Protein AF-A0A2N9PAW5-F1 (afdb_monomer)

Foldseek 3Di:
DVVVVVVVVVVVVVVVVPPPDDDDDDDDDDDDDPDDDDDPVVVVVVVVVVVVVVVVVVVVVVVVVVVVVVVVVVCVVVLVVVLVVQVVVVPPDDPCLVVLVVLLVVLQVPDPQFDQDDDSVLLVVLVSLCVSLPHDPQQSSLLNNVLRGNVHHADSVLSSQLSCCLRVPDVVQVHFLLDPHPVSVVVLQVLLQVLCVVLVNDDQFKKWDDDSSGDNPDPAIAIERADAPVVLLVLLLVQCAQPKFFQNHGDGSNPDDLVRLVVQLVCCVVPVVRIDPCSNVPSSVCSVQQKDKLPPPPPSGPCQVVSQVVSCVVRVSRHRVIHMYGHCPGPPVGDDIDTD

Organism: NCBI:txid996

Solvent-accessible surface area (backbone atoms only — not comparable to full-atom values): 18932 Å² total; per-residue (Å²): 114,74,69,60,53,54,52,54,55,56,52,54,60,57,58,65,75,71,66,79,81,73,81,88,73,82,84,73,88,73,83,86,75,89,72,92,72,73,91,57,64,61,59,49,53,54,48,52,49,51,50,49,52,52,49,50,53,49,49,55,50,51,48,50,50,49,53,49,50,49,55,49,50,50,47,50,50,52,58,51,55,51,45,56,54,50,49,54,54,60,69,59,85,65,82,55,55,66,62,54,50,52,52,45,51,53,51,29,77,76,34,93,64,35,47,90,77,74,51,74,69,47,51,44,51,45,49,50,54,33,52,76,72,67,51,54,68,65,40,49,51,31,46,56,51,55,28,23,24,65,93,60,60,47,55,65,70,57,47,48,49,25,54,45,36,24,58,72,44,24,62,68,66,68,41,44,56,61,44,93,45,58,65,57,42,52,53,51,45,52,51,53,54,50,49,36,41,76,51,69,50,78,58,86,44,30,32,42,30,63,52,16,46,32,37,84,83,41,83,36,41,41,38,37,37,42,43,54,66,67,59,51,51,48,39,50,28,71,55,43,40,71,62,30,32,51,78,87,41,70,43,82,33,83,84,56,47,74,70,52,52,47,52,50,33,52,48,40,71,76,42,49,90,48,39,43,67,56,38,58,74,41,53,29,46,30,62,74,42,30,40,46,54,30,58,69,84,74,59,60,53,58,59,44,45,58,47,40,49,53,50,28,68,78,39,59,81,34,41,47,77,46,42,33,40,28,28,83,83,14,83,79,64,55,42,65,63,46,80,92

Secondary structure (DSSP, 8-state):
-HHHHHHHHHHHHHHHTS--------------------TTHHHHHHHHHHHHHHHHHHHHHHHHHHHHHHHHHHHHHHHHHHHHHHHHHHTSS---HHHHHHHHHHHHHTSTTB-----HHHHHHHHHHHHHTT--HHHHHHHHHHHTBSSS---HHHHHHHHHHIIIIIHHHTS-TTSSSHHHHHHHHHHHHHHHHHTT---S-EEEESGGGT-TT----EEEEEE-HHHHHHHHHHHHTTT-EETTEEPP-TT--HHHHHHHHHHHHH-GGGB-HHIIIIIHHHHHHTEEESSS---SSTTHHHHHHHHHHH-GGG----EEEEETTSTT--SS-EE-

pLDDT: mean 80.73, std 23.05, range [28.33, 98.56]

Sequence (340 aa):
MKFLLQILLLILTWFTSQVYATPVYTKVACTSYEHSFSNIESLKKESEVKIGVAHFARSGILENIYVSKSTSRERYVSEYSGREEKIKELTGAVNWLPVFKNKLLSRVQNSVGFTLKHTDAEITQIIKKGKELGLTDDVIDDMLFISCRDAKPIASTDLVQQIDNYVNVVLKQGHPYKFTDIGQFNNFKNELKTGLKDIGVSTADVRIQGSSLRTPNANDVDLAAIISETDFDNLLKSFYNGKITKNNLTIDLSDMSNVQLKALSDDIIQNPSLYNRIAKDDFSYNYTKKIINAKPDKGVVEGLKSLKNSIQINYPNLNVENIAIQTQSGVFDLKPYIKL

Structure (mmCIF, N/CA/C/O backbone):
data_AF-A0A2N9PAW5-F1
#
_entry.id   AF-A0A2N9PAW5-F1
#
loop_
_atom_site.group_PDB
_atom_site.id
_atom_site.type_symbol
_atom_site.label_atom_id
_atom_site.label_alt_id
_atom_site.label_comp_id
_atom_site.label_asym_id
_atom_site.label_entity_id
_atom_site.label_seq_id
_atom_site.pdbx_PDB_ins_code
_atom_site.Cartn_x
_atom_site.Cartn_y
_atom_site.Cartn_z
_atom_site.occupancy
_atom_site.B_iso_or_equiv
_atom_site.auth_seq_id
_atom_site.auth_comp_id
_atom_site.auth_asym_id
_atom_site.auth_atom_id
_atom_site.pdbx_PDB_model_num
ATOM 1 N N . MET A 1 1 ? -39.059 -54.262 13.063 1.00 59.00 1 MET A N 1
ATOM 2 C CA . MET A 1 1 ? -38.802 -53.285 11.973 1.00 59.00 1 MET A CA 1
ATOM 3 C C . MET A 1 1 ? -37.320 -53.003 11.702 1.00 59.00 1 MET A C 1
ATOM 5 O O . MET A 1 1 ? -36.981 -52.871 10.537 1.00 59.00 1 MET A O 1
ATOM 9 N N . LYS A 1 2 ? -36.414 -52.970 12.695 1.00 58.41 2 LYS A N 1
ATOM 10 C CA . LYS A 1 2 ? -34.968 -52.756 12.437 1.00 58.41 2 LYS A CA 1
ATOM 11 C C . LYS A 1 2 ? -34.274 -53.891 11.656 1.00 58.41 2 LYS A C 1
ATOM 13 O O . LYS A 1 2 ? -33.378 -53.614 10.872 1.00 58.41 2 LYS A O 1
ATOM 18 N N . PHE A 1 3 ? -34.739 -55.134 11.797 1.00 62.88 3 PHE A N 1
ATOM 19 C CA . PHE A 1 3 ? -34.155 -56.299 11.110 1.00 62.88 3 PHE A CA 1
ATOM 20 C C . PHE A 1 3 ? -34.489 -56.357 9.603 1.00 62.88 3 PHE A C 1
ATOM 22 O O . PHE A 1 3 ? -33.664 -56.758 8.793 1.00 62.88 3 PHE A O 1
ATOM 29 N N . LEU A 1 4 ? -35.673 -55.873 9.208 1.00 67.00 4 LEU A N 1
ATOM 30 C CA . LEU A 1 4 ? -36.087 -55.792 7.799 1.00 67.00 4 LEU A CA 1
ATOM 31 C C . LEU A 1 4 ? -35.335 -54.696 7.030 1.00 67.00 4 LEU A C 1
ATOM 33 O O . LEU A 1 4 ? -35.011 -54.878 5.861 1.00 67.00 4 LEU A O 1
ATOM 37 N N . LEU A 1 5 ? -35.008 -53.584 7.696 1.00 70.12 5 LEU A N 1
ATOM 38 C CA . LEU A 1 5 ? -34.258 -52.483 7.090 1.00 70.12 5 LEU A CA 1
ATOM 39 C C . LEU A 1 5 ? -32.799 -52.875 6.795 1.00 70.12 5 LEU A C 1
ATOM 41 O O . L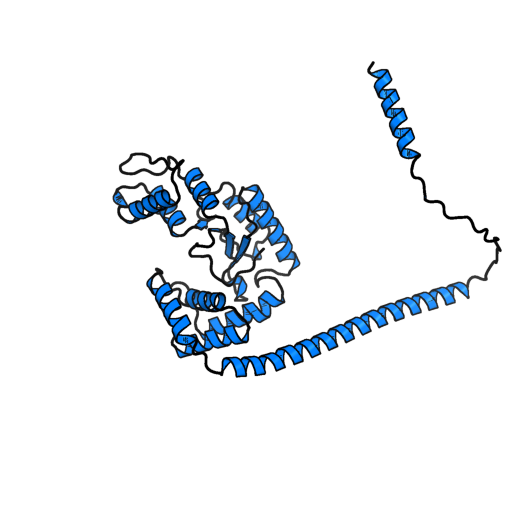EU A 1 5 ? -32.240 -52.468 5.782 1.00 70.12 5 LEU A O 1
ATOM 45 N N . GLN A 1 6 ? -32.200 -53.707 7.653 1.00 70.62 6 GLN A N 1
ATOM 46 C CA . GLN A 1 6 ? -30.833 -54.204 7.470 1.00 70.62 6 GLN A CA 1
ATOM 47 C C . GLN A 1 6 ? -30.728 -55.211 6.316 1.00 70.62 6 GLN A C 1
ATOM 49 O O . GLN A 1 6 ? -29.759 -55.165 5.565 1.00 70.62 6 GLN A O 1
ATOM 54 N N . ILE A 1 7 ? -31.748 -56.052 6.114 1.00 74.38 7 ILE A N 1
ATOM 55 C CA . ILE A 1 7 ? -31.819 -56.973 4.966 1.00 74.38 7 ILE A CA 1
ATOM 56 C C . ILE A 1 7 ? -32.025 -56.196 3.654 1.00 74.38 7 ILE A C 1
ATOM 58 O O . ILE A 1 7 ? -31.391 -56.510 2.649 1.00 74.38 7 ILE A O 1
ATOM 62 N N . LEU A 1 8 ? -32.837 -55.132 3.665 1.00 70.31 8 LEU A N 1
ATOM 63 C CA . LEU A 1 8 ? -33.063 -54.285 2.488 1.00 70.31 8 LEU A CA 1
ATOM 64 C C . LEU A 1 8 ? -31.786 -53.542 2.042 1.00 70.31 8 LEU A C 1
ATOM 66 O O . LEU A 1 8 ? -31.509 -53.449 0.848 1.00 70.31 8 LEU A O 1
ATOM 70 N N . LEU A 1 9 ? -30.979 -53.065 2.997 1.00 67.94 9 LEU A N 1
ATOM 71 C CA . LEU A 1 9 ? -29.690 -52.411 2.731 1.00 67.94 9 LEU A CA 1
ATOM 72 C C . LEU A 1 9 ? -28.631 -53.377 2.177 1.00 67.94 9 LEU A C 1
ATOM 74 O O . LEU A 1 9 ? -27.815 -52.968 1.356 1.00 67.94 9 LEU A O 1
ATOM 78 N N . LEU A 1 10 ? -28.670 -54.653 2.575 1.00 64.44 10 LEU A N 1
ATOM 79 C CA . LEU A 1 10 ? -27.744 -55.687 2.094 1.00 64.44 10 LEU A CA 1
ATOM 80 C C . LEU A 1 10 ? -28.086 -56.176 0.677 1.00 64.44 10 LEU A C 1
ATOM 82 O O . LEU A 1 10 ? -27.196 -56.531 -0.089 1.00 64.44 10 LEU A O 1
ATOM 86 N N . ILE A 1 11 ? -29.367 -56.142 0.298 1.00 66.75 11 ILE A N 1
ATOM 87 C CA . ILE A 1 11 ? -29.805 -56.446 -1.072 1.00 66.75 11 ILE A CA 1
ATOM 88 C C . ILE A 1 11 ? -29.455 -55.281 -2.016 1.00 66.75 11 ILE A C 1
ATOM 90 O O . ILE A 1 11 ? -29.005 -55.518 -3.136 1.00 66.75 11 ILE A O 1
ATOM 94 N N . LEU A 1 12 ? -29.566 -54.023 -1.565 1.00 58.06 12 LEU A N 1
ATOM 95 C CA . LEU A 1 12 ? -29.230 -52.855 -2.393 1.00 58.06 12 LEU A CA 1
ATOM 96 C C . LEU A 1 12 ? -27.736 -52.773 -2.760 1.00 58.06 12 LEU A C 1
ATOM 98 O O . LEU A 1 12 ? -27.408 -52.338 -3.861 1.00 58.06 12 LEU A O 1
ATOM 102 N N . THR A 1 13 ? -26.829 -53.211 -1.880 1.00 59.22 13 THR A N 1
ATOM 103 C CA . THR A 1 13 ? -25.377 -53.232 -2.157 1.00 59.22 13 THR A CA 1
ATOM 104 C C . THR A 1 13 ? -24.955 -54.391 -3.067 1.00 59.22 13 THR A C 1
ATOM 106 O O . THR A 1 13 ? -23.925 -54.314 -3.742 1.00 59.22 13 THR A O 1
ATOM 109 N N . TRP A 1 14 ? -25.771 -55.445 -3.151 1.00 48.44 14 TRP A N 1
ATOM 110 C CA . TRP A 1 14 ? -25.551 -56.561 -4.074 1.00 48.44 14 TRP A CA 1
ATOM 111 C C . TRP A 1 14 ? -25.996 -56.237 -5.508 1.00 48.44 14 TRP A C 1
ATOM 113 O O . TRP A 1 14 ? -25.358 -56.674 -6.462 1.00 48.44 14 TRP A O 1
ATOM 123 N N . PHE A 1 15 ? -27.021 -55.395 -5.686 1.00 51.09 15 PHE A N 1
ATOM 124 C CA . PHE A 1 15 ? -27.469 -54.969 -7.019 1.00 51.09 15 PHE A CA 1
ATOM 125 C C . PHE A 1 15 ? -26.602 -53.867 -7.653 1.00 51.09 15 PHE A C 1
ATOM 127 O O . PHE A 1 15 ? -26.514 -53.801 -8.877 1.00 51.09 15 PHE A O 1
ATOM 134 N N . THR A 1 16 ? -25.905 -53.035 -6.873 1.00 51.69 16 THR A N 1
ATOM 135 C CA . THR A 1 16 ? -25.029 -51.977 -7.424 1.00 51.69 16 THR A CA 1
ATOM 136 C C . THR A 1 16 ? -23.635 -52.469 -7.822 1.00 51.69 16 THR A C 1
ATOM 138 O O . THR A 1 16 ? -22.943 -51.789 -8.575 1.00 51.69 16 THR A O 1
ATOM 141 N N . SER A 1 17 ? -23.234 -53.666 -7.383 1.00 48.91 17 SER A N 1
ATOM 142 C CA . SER A 1 17 ? -21.967 -54.309 -7.771 1.00 48.91 17 SER A CA 1
ATOM 143 C C . SER A 1 17 ? -22.077 -55.195 -9.023 1.00 48.91 17 SER A C 1
ATOM 145 O O . SER A 1 17 ? -21.063 -55.688 -9.511 1.00 48.91 17 SER A O 1
ATOM 147 N N . GLN A 1 18 ? -23.281 -55.354 -9.588 1.00 49.03 18 GLN A N 1
ATOM 148 C CA . GLN A 1 18 ? -23.556 -56.165 -10.786 1.00 49.03 18 GLN A CA 1
ATOM 149 C C . GLN A 1 18 ? -23.928 -55.332 -12.032 1.00 49.03 18 GLN A C 1
ATOM 151 O O . GLN A 1 18 ? -24.194 -55.897 -13.089 1.00 49.03 18 GLN A O 1
ATOM 156 N N . VAL A 1 19 ? -23.911 -53.993 -11.954 1.00 51.66 19 VAL A N 1
ATOM 157 C CA . VAL A 1 19 ? -24.241 -53.102 -13.086 1.00 51.66 19 VAL A CA 1
ATOM 158 C C . VAL A 1 19 ? -23.059 -52.188 -13.417 1.00 51.66 19 VAL A C 1
ATOM 160 O O . VAL A 1 19 ? -23.115 -50.973 -13.272 1.00 51.66 19 VAL A O 1
ATOM 163 N N . TYR A 1 20 ? -21.975 -52.789 -13.903 1.00 41.72 20 TYR A N 1
ATOM 164 C CA . TYR A 1 20 ? -21.104 -52.133 -14.878 1.00 41.72 20 TYR A CA 1
ATOM 165 C C . TYR A 1 20 ? -21.255 -52.886 -16.195 1.00 41.72 20 TYR A C 1
ATOM 167 O O . TYR A 1 20 ? -20.531 -53.833 -16.495 1.00 41.72 20 TYR A O 1
ATOM 175 N N . ALA A 1 21 ? -22.259 -52.468 -16.962 1.00 40.41 21 ALA A N 1
ATOM 176 C CA . ALA A 1 21 ? -22.377 -52.815 -18.363 1.00 40.41 21 ALA A CA 1
ATOM 177 C C . ALA A 1 21 ? -21.189 -52.194 -19.114 1.00 40.41 21 ALA A C 1
ATOM 179 O O . ALA A 1 21 ? -21.106 -50.980 -19.297 1.00 40.41 21 ALA A O 1
ATOM 180 N N . THR A 1 22 ? -20.250 -53.036 -19.528 1.00 44.94 22 THR A N 1
ATOM 181 C CA . THR A 1 22 ? -19.313 -52.735 -20.608 1.00 44.94 22 THR A CA 1
ATOM 182 C C . THR A 1 22 ? -20.104 -52.545 -21.911 1.00 44.94 22 THR A C 1
ATOM 184 O O . THR A 1 22 ? -21.021 -53.324 -22.183 1.00 44.94 22 THR A O 1
ATOM 187 N N . PRO A 1 23 ? -19.800 -51.531 -22.743 1.00 37.59 23 PRO A N 1
ATOM 188 C CA . PRO A 1 23 ? -20.442 -51.411 -24.042 1.00 37.59 23 PRO A CA 1
ATOM 189 C C . PRO A 1 23 ? -20.029 -52.580 -24.944 1.00 37.59 23 PRO A C 1
ATOM 191 O O . PRO A 1 23 ? -18.872 -53.005 -24.975 1.00 37.59 23 PRO A O 1
ATOM 194 N N . VAL A 1 24 ? -21.018 -53.092 -25.672 1.00 36.66 24 VAL A N 1
ATOM 195 C CA . VAL A 1 24 ? -20.924 -54.177 -26.649 1.00 36.66 24 VAL A CA 1
ATOM 196 C C . VAL A 1 24 ? -19.917 -53.810 -27.742 1.00 36.66 24 VAL A C 1
ATOM 198 O O . VAL A 1 24 ? -20.215 -53.000 -28.614 1.00 36.66 24 VAL A O 1
ATOM 201 N N . TYR A 1 25 ? -18.747 -54.448 -27.732 1.00 35.22 25 TYR A N 1
ATOM 202 C CA . TYR A 1 25 ? -17.949 -54.624 -28.941 1.00 35.22 25 TYR A CA 1
ATOM 203 C C . TYR A 1 25 ? -18.300 -55.982 -29.546 1.00 35.22 25 TYR A C 1
ATOM 205 O O . TYR A 1 25 ? -18.133 -57.034 -28.927 1.00 35.22 25 TYR A O 1
ATOM 213 N N . THR A 1 26 ? -18.828 -55.944 -30.764 1.00 37.59 26 THR A N 1
ATOM 214 C CA . THR A 1 26 ? -19.027 -57.088 -31.653 1.00 37.59 26 THR A CA 1
ATOM 215 C C . THR A 1 26 ? -17.774 -57.964 -31.704 1.00 37.59 26 THR A C 1
ATOM 217 O O . THR A 1 26 ? -16.715 -57.524 -32.148 1.00 37.59 26 THR A O 1
ATOM 220 N N . LYS A 1 27 ? -17.911 -59.225 -31.276 1.00 33.09 27 LYS A N 1
ATOM 221 C CA . LYS A 1 27 ? -16.945 -60.298 -31.535 1.00 33.09 27 LYS A CA 1
ATOM 222 C C . LYS A 1 27 ? -16.839 -60.515 -33.046 1.00 33.09 27 LYS A C 1
ATOM 224 O O . LYS A 1 27 ? -17.709 -61.148 -33.636 1.00 33.09 27 LYS A O 1
ATOM 229 N N . VAL A 1 28 ? -15.755 -60.047 -33.654 1.00 35.16 28 VAL A N 1
ATOM 230 C CA . VAL A 1 28 ? -15.214 -60.686 -34.856 1.00 35.16 28 VAL A CA 1
ATOM 231 C C . VAL A 1 28 ? -14.304 -61.803 -34.358 1.00 35.16 28 VAL A C 1
ATOM 233 O O . VAL A 1 28 ? -13.390 -61.567 -33.570 1.00 35.16 28 VAL A O 1
ATOM 236 N N . ALA A 1 29 ? -14.616 -63.038 -34.742 1.00 37.16 29 ALA A N 1
ATOM 237 C CA . ALA A 1 29 ? -13.797 -64.195 -34.432 1.00 37.16 29 ALA A CA 1
ATOM 238 C C . ALA A 1 29 ? -12.421 -64.040 -35.098 1.00 37.16 29 ALA A C 1
ATOM 240 O O . ALA A 1 29 ? -12.325 -64.063 -36.322 1.00 37.16 29 ALA A O 1
ATOM 241 N N . CYS A 1 30 ? -11.363 -63.912 -34.298 1.00 28.33 30 CYS A N 1
ATOM 242 C CA . CYS A 1 30 ? -10.012 -64.210 -34.754 1.00 28.33 30 CYS A CA 1
ATOM 243 C C . CYS A 1 30 ? -9.677 -65.631 -34.314 1.00 28.33 30 CYS A C 1
ATOM 245 O O . CYS A 1 30 ? -9.595 -65.932 -33.125 1.00 28.33 30 CYS A O 1
ATOM 247 N N . THR A 1 31 ? -9.514 -66.503 -35.302 1.00 35.22 31 THR A N 1
ATOM 248 C CA . THR A 1 31 ? -8.895 -67.821 -35.183 1.00 35.22 31 THR A CA 1
ATOM 249 C C . THR A 1 31 ? -7.581 -67.729 -34.412 1.00 35.22 31 THR A C 1
ATOM 251 O O . THR A 1 31 ? -6.676 -66.993 -34.806 1.00 35.22 31 THR A O 1
ATOM 254 N N . SER A 1 32 ? -7.465 -68.493 -33.328 1.00 31.03 32 SER A N 1
ATOM 255 C CA . SER A 1 32 ? -6.197 -68.748 -32.654 1.00 31.03 32 SER A CA 1
ATOM 256 C C . SER A 1 32 ? -5.335 -69.649 -33.540 1.00 31.03 32 SER A C 1
ATOM 258 O O . SER A 1 32 ? -5.580 -70.851 -33.625 1.00 31.03 32 SER A O 1
ATOM 260 N N . TYR A 1 33 ? -4.328 -69.072 -34.191 1.00 33.06 33 TYR A N 1
ATOM 261 C CA . TYR A 1 33 ? -3.165 -69.830 -34.636 1.00 33.06 33 TYR A CA 1
ATOM 262 C C . TYR A 1 33 ? -2.119 -69.747 -33.525 1.00 33.06 33 TYR A C 1
ATOM 264 O O . TYR A 1 33 ? -1.523 -68.693 -33.303 1.00 33.06 33 TYR A O 1
ATOM 272 N N . GLU A 1 34 ? -1.912 -70.851 -32.808 1.00 35.72 34 GLU A N 1
ATOM 273 C CA . GLU A 1 34 ? -0.680 -71.043 -32.048 1.00 35.72 34 GLU A CA 1
ATOM 274 C C . GLU A 1 34 ? 0.473 -71.132 -33.051 1.00 35.72 34 GLU A C 1
ATOM 276 O O . GLU A 1 34 ? 0.668 -72.146 -33.716 1.00 35.72 34 GLU A O 1
ATOM 281 N N . HIS A 1 35 ? 1.235 -70.048 -33.178 1.00 35.84 35 HIS A N 1
ATOM 282 C CA . HIS A 1 35 ? 2.557 -70.090 -33.783 1.00 35.84 35 HIS A CA 1
ATOM 283 C C . HIS A 1 35 ? 3.597 -69.898 -32.683 1.00 35.84 35 HIS A C 1
ATOM 285 O O . HIS A 1 35 ? 3.793 -68.801 -32.161 1.00 35.84 35 HIS A O 1
ATOM 291 N N . SER A 1 36 ? 4.281 -70.988 -32.338 1.00 39.91 36 SER A N 1
ATOM 292 C CA . SER A 1 36 ? 5.526 -70.939 -31.582 1.00 39.91 36 SER A CA 1
ATOM 293 C C . SER A 1 36 ? 6.596 -70.246 -32.434 1.00 39.91 36 SER A C 1
ATOM 295 O O . SER A 1 36 ? 7.003 -70.786 -33.465 1.00 39.91 36 SER A O 1
ATOM 297 N N . PHE A 1 37 ? 7.068 -69.071 -32.016 1.00 36.28 37 PHE A N 1
ATOM 298 C CA . PHE A 1 37 ? 8.225 -68.413 -32.626 1.00 36.28 37 PHE A CA 1
ATOM 299 C C . PHE A 1 37 ? 9.457 -68.569 -31.732 1.00 36.28 37 PHE A C 1
ATOM 301 O O . PHE A 1 37 ? 9.399 -68.373 -30.518 1.00 36.28 37 PHE A O 1
ATOM 308 N N . SER A 1 38 ? 10.584 -68.931 -32.347 1.00 46.44 38 SER A N 1
ATOM 309 C CA . SER A 1 38 ? 11.879 -69.098 -31.692 1.00 46.44 38 SER A CA 1
ATOM 310 C C . SER A 1 38 ? 12.379 -67.786 -31.072 1.00 46.44 38 SER A C 1
ATOM 312 O O . SER A 1 38 ? 12.433 -66.737 -31.716 1.00 46.44 38 SER A O 1
ATOM 314 N N . ASN A 1 39 ? 12.790 -67.896 -29.813 1.00 56.94 39 ASN A N 1
ATOM 315 C CA . ASN A 1 39 ? 12.934 -66.857 -28.792 1.00 56.94 39 ASN A CA 1
ATOM 316 C C . ASN A 1 39 ? 14.132 -65.882 -28.949 1.00 56.94 39 ASN A C 1
ATOM 318 O O . ASN A 1 39 ? 14.696 -65.452 -27.952 1.00 56.94 39 ASN A O 1
ATOM 322 N N . ILE A 1 40 ? 14.588 -65.556 -30.164 1.00 47.72 40 ILE A N 1
ATOM 323 C CA . ILE A 1 40 ? 15.754 -64.657 -30.365 1.00 47.72 40 ILE A CA 1
ATOM 324 C C . ILE A 1 40 ? 15.460 -63.546 -31.381 1.00 47.72 40 ILE A C 1
ATOM 326 O O . ILE A 1 40 ? 15.847 -62.396 -31.178 1.00 47.72 40 ILE A O 1
ATOM 330 N N . GLU A 1 41 ? 14.723 -63.844 -32.448 1.00 44.47 41 GLU A N 1
ATOM 331 C CA . GLU A 1 41 ? 14.433 -62.867 -33.505 1.00 44.47 41 GLU A CA 1
ATOM 332 C C . GLU A 1 41 ? 13.310 -61.889 -33.115 1.00 44.47 41 GLU A C 1
ATOM 334 O O . GLU A 1 41 ? 13.335 -60.717 -33.497 1.00 44.47 41 GLU A O 1
ATOM 339 N N . SER A 1 42 ? 12.366 -62.337 -32.277 1.00 48.47 42 SER A N 1
ATOM 340 C CA . SER A 1 42 ? 11.314 -61.492 -31.695 1.00 48.47 42 SER A CA 1
ATOM 341 C C . SER A 1 42 ? 11.884 -60.461 -30.718 1.00 48.47 42 SER A C 1
ATOM 343 O O . SER A 1 42 ? 11.543 -59.287 -30.822 1.00 48.47 42 SER A O 1
ATOM 345 N N . LEU A 1 43 ? 12.823 -60.859 -29.851 1.00 48.06 43 LEU A N 1
ATOM 346 C CA . LEU A 1 43 ? 13.535 -59.965 -28.926 1.00 48.06 43 LEU A CA 1
ATOM 347 C C . LEU A 1 43 ? 14.365 -58.902 -29.661 1.00 48.06 43 LEU A C 1
ATOM 349 O O . LEU A 1 43 ? 14.466 -57.764 -29.201 1.00 48.06 43 LEU A O 1
ATOM 353 N N . LYS A 1 44 ? 14.935 -59.253 -30.821 1.00 46.75 44 LYS A N 1
ATOM 354 C CA . LYS A 1 44 ? 15.696 -58.319 -31.659 1.00 46.75 44 LYS A CA 1
ATOM 355 C C . LYS A 1 44 ? 14.788 -57.297 -32.350 1.00 46.75 44 LYS A C 1
ATOM 357 O O . LYS A 1 44 ? 15.087 -56.110 -32.326 1.00 46.75 44 LYS A O 1
ATOM 362 N N . LYS A 1 45 ? 13.629 -57.723 -32.863 1.00 46.38 45 LYS A N 1
ATOM 363 C CA . LYS A 1 45 ? 12.618 -56.797 -33.404 1.00 46.38 45 LYS A CA 1
ATOM 364 C C . LYS A 1 45 ? 12.009 -55.907 -32.320 1.00 46.38 45 LYS A C 1
ATOM 366 O O . LYS A 1 45 ? 11.778 -54.727 -32.558 1.00 46.38 45 LYS A O 1
ATOM 371 N N . GLU A 1 46 ? 11.782 -56.433 -31.118 1.00 49.19 46 GLU A N 1
ATOM 372 C CA . GLU A 1 46 ? 11.244 -55.646 -30.004 1.00 49.19 46 GLU A CA 1
ATOM 373 C C . GLU A 1 46 ? 12.251 -54.598 -29.496 1.00 49.19 46 GLU A C 1
ATOM 375 O O . GLU A 1 46 ? 11.857 -53.492 -29.120 1.00 49.19 46 GLU A O 1
ATOM 380 N N . SER A 1 47 ? 13.555 -54.909 -29.520 1.00 47.50 47 SER A N 1
ATOM 381 C CA . SER A 1 47 ? 14.610 -53.947 -29.180 1.00 47.50 47 SER A CA 1
ATOM 382 C C . SER A 1 47 ? 14.805 -52.892 -30.272 1.00 47.50 47 SER A C 1
ATOM 384 O O . SER A 1 47 ? 14.911 -51.713 -29.943 1.00 47.50 47 SER A O 1
ATOM 386 N N . GLU A 1 48 ? 14.745 -53.265 -31.553 1.00 45.41 48 GLU A N 1
ATOM 387 C CA . GLU A 1 48 ? 14.781 -52.326 -32.685 1.00 45.41 48 GLU A CA 1
ATOM 388 C C . GLU A 1 48 ? 13.576 -51.374 -32.678 1.00 45.41 48 GLU A C 1
ATOM 390 O O . GLU A 1 48 ? 13.742 -50.172 -32.887 1.00 45.41 48 GLU A O 1
ATOM 395 N N . VAL A 1 49 ? 12.379 -51.865 -32.333 1.00 46.75 49 VAL A N 1
ATOM 396 C CA . VAL A 1 49 ? 11.184 -51.023 -32.157 1.00 46.75 49 VAL A CA 1
ATOM 397 C C . VAL A 1 49 ? 11.333 -50.098 -30.945 1.00 46.75 49 VAL A C 1
ATOM 399 O O . VAL A 1 49 ? 11.042 -48.909 -31.058 1.00 46.75 49 VAL A O 1
ATOM 402 N N . LYS A 1 50 ? 11.844 -50.575 -29.801 1.00 45.06 50 LYS A N 1
ATOM 403 C CA . LYS A 1 50 ? 12.084 -49.719 -28.618 1.00 45.06 50 LYS A CA 1
ATOM 404 C C . LYS A 1 50 ? 13.147 -48.645 -28.882 1.00 45.06 50 LYS A C 1
ATOM 406 O O . LYS A 1 50 ? 12.971 -47.503 -28.458 1.00 45.06 50 LYS A O 1
ATOM 411 N N . ILE A 1 51 ? 14.208 -48.974 -29.622 1.00 48.50 51 ILE A N 1
ATOM 412 C CA . ILE A 1 51 ? 15.243 -48.019 -30.050 1.00 48.50 51 ILE A CA 1
ATOM 413 C C . ILE A 1 51 ? 14.662 -47.022 -31.062 1.00 48.50 51 ILE A C 1
ATOM 415 O O . ILE A 1 51 ? 14.889 -45.820 -30.921 1.00 48.50 51 ILE A O 1
ATOM 419 N N . GLY A 1 52 ? 13.860 -47.487 -32.023 1.00 37.03 52 GLY A N 1
ATOM 420 C CA . GLY A 1 52 ? 13.173 -46.645 -33.005 1.00 37.03 52 GLY A CA 1
ATOM 421 C C . GLY A 1 52 ? 12.188 -45.664 -32.364 1.00 37.03 52 GLY A C 1
ATOM 422 O O . GLY A 1 52 ? 12.214 -44.479 -32.683 1.00 37.03 52 GLY A O 1
ATOM 423 N N . VAL A 1 53 ? 11.391 -46.111 -31.387 1.00 45.22 53 VAL A N 1
ATOM 424 C CA . VAL A 1 53 ? 10.466 -45.256 -30.618 1.00 45.22 53 VAL A CA 1
ATOM 425 C C . VAL A 1 53 ? 11.233 -44.248 -29.756 1.00 45.22 53 VAL A C 1
ATOM 427 O O . VAL A 1 53 ? 10.856 -43.078 -29.700 1.00 45.22 53 VAL A O 1
ATOM 430 N N . ALA A 1 54 ? 12.349 -44.650 -29.139 1.00 36.38 54 ALA A N 1
ATOM 431 C CA . ALA A 1 54 ? 13.203 -43.734 -28.384 1.00 36.38 54 ALA A CA 1
ATOM 432 C C . ALA A 1 54 ? 13.885 -42.686 -29.285 1.00 36.38 54 ALA A C 1
ATOM 434 O O . ALA A 1 54 ? 14.008 -41.527 -28.887 1.00 36.38 54 ALA A O 1
ATOM 435 N N . HIS A 1 55 ? 14.301 -43.062 -30.499 1.00 36.91 55 HIS A N 1
ATOM 436 C CA . HIS A 1 55 ? 14.845 -42.133 -31.492 1.00 36.91 55 HIS A CA 1
ATOM 437 C C . HIS A 1 55 ? 13.774 -41.194 -32.052 1.00 36.91 55 HIS A C 1
ATOM 439 O O . HIS A 1 55 ? 14.035 -39.998 -32.161 1.00 36.91 55 HIS A O 1
ATOM 445 N N . PHE A 1 56 ? 12.565 -41.692 -32.324 1.00 40.22 56 PHE A N 1
ATOM 446 C CA . PHE A 1 56 ? 11.433 -40.874 -32.761 1.00 40.22 56 PHE A CA 1
ATOM 447 C C . PHE A 1 56 ? 11.049 -39.844 -31.690 1.00 40.22 56 PHE A C 1
ATOM 449 O O . PHE A 1 56 ? 10.984 -38.649 -31.980 1.00 40.22 56 PHE A O 1
ATOM 456 N N . ALA A 1 57 ? 10.931 -40.264 -30.425 1.00 40.75 57 ALA A N 1
ATOM 457 C CA . ALA A 1 57 ? 10.670 -39.361 -29.305 1.00 40.75 57 ALA A CA 1
ATOM 458 C C . ALA A 1 57 ? 11.788 -38.316 -29.117 1.00 40.75 57 ALA A C 1
ATOM 460 O O . ALA A 1 57 ? 11.499 -37.140 -28.903 1.00 40.75 57 ALA A O 1
ATOM 461 N N . ARG A 1 58 ? 13.068 -38.701 -29.261 1.00 40.97 58 ARG A N 1
ATOM 462 C CA . ARG A 1 58 ? 14.193 -37.745 -29.227 1.00 40.97 58 ARG A CA 1
ATOM 463 C C . ARG A 1 58 ? 14.193 -36.795 -30.423 1.00 40.97 58 ARG A C 1
ATOM 465 O O . ARG A 1 58 ? 14.524 -35.630 -30.234 1.00 40.97 58 ARG A O 1
ATOM 472 N N . SER A 1 59 ? 13.807 -37.254 -31.614 1.00 41.53 59 SER A N 1
ATOM 473 C CA . SER A 1 59 ? 13.698 -36.405 -32.808 1.00 41.53 59 SER A CA 1
ATOM 474 C C . SER A 1 59 ? 12.573 -35.379 -32.672 1.00 41.53 59 SER A C 1
ATOM 476 O O . SER A 1 59 ? 12.820 -34.204 -32.906 1.00 41.53 59 SER A O 1
ATOM 478 N N . GLY A 1 60 ? 11.408 -35.769 -32.139 1.00 38.78 60 GLY A N 1
ATOM 479 C CA . GLY A 1 60 ? 10.308 -34.845 -31.853 1.00 38.78 60 GLY A CA 1
ATOM 480 C C . GLY A 1 60 ? 10.619 -33.862 -30.718 1.00 38.78 60 GLY A C 1
ATOM 481 O O . GLY A 1 60 ? 10.172 -32.718 -30.750 1.00 38.78 60 GLY A O 1
ATOM 482 N N . ILE A 1 61 ? 11.428 -34.255 -29.724 1.00 44.09 61 ILE A N 1
ATOM 483 C CA . ILE A 1 61 ? 11.941 -33.335 -28.692 1.00 44.09 61 ILE A CA 1
ATOM 484 C C . ILE A 1 61 ? 12.973 -32.368 -29.292 1.00 44.09 61 ILE A C 1
ATOM 486 O O . ILE A 1 61 ? 12.933 -31.179 -28.989 1.00 44.09 61 ILE A O 1
ATOM 490 N N . LEU A 1 62 ? 13.872 -32.840 -30.161 1.00 33.56 62 LEU A N 1
ATOM 491 C CA . LEU A 1 62 ? 14.860 -31.995 -30.838 1.00 33.56 62 LEU A CA 1
ATOM 492 C C . LEU A 1 62 ? 14.205 -31.021 -31.823 1.00 33.56 62 LEU A C 1
ATOM 494 O O . LEU A 1 62 ? 14.571 -29.849 -31.814 1.00 33.56 62 LEU A O 1
ATOM 498 N N . GLU A 1 63 ? 13.210 -31.457 -32.598 1.00 37.44 63 GLU A N 1
ATOM 499 C CA . GLU A 1 63 ? 12.396 -30.588 -33.453 1.00 37.44 63 GLU A CA 1
ATOM 500 C C . GLU A 1 63 ? 11.618 -29.573 -32.618 1.00 37.44 63 GLU A C 1
ATOM 502 O O . GLU A 1 63 ? 11.686 -28.387 -32.917 1.00 37.44 63 GLU A O 1
ATOM 507 N N . ASN A 1 64 ? 10.987 -29.971 -31.507 1.00 35.53 64 ASN A N 1
ATOM 508 C CA . ASN A 1 64 ? 10.328 -29.017 -30.608 1.00 35.53 64 ASN A CA 1
ATOM 509 C C . ASN A 1 64 ? 11.307 -28.017 -29.977 1.00 35.53 64 ASN A C 1
ATOM 511 O O . ASN A 1 64 ? 10.964 -26.848 -29.821 1.00 35.53 64 ASN A O 1
ATOM 515 N N . ILE A 1 65 ? 12.536 -28.427 -29.648 1.00 36.06 65 ILE A N 1
ATOM 516 C CA . ILE A 1 65 ? 13.584 -27.525 -29.144 1.00 36.06 65 ILE A CA 1
ATOM 517 C C . ILE A 1 65 ? 14.079 -26.587 -30.254 1.00 36.06 65 ILE A C 1
ATOM 519 O O . ILE A 1 65 ? 14.358 -25.421 -29.979 1.00 36.06 65 ILE A O 1
ATOM 523 N N . TYR A 1 66 ? 14.183 -27.053 -31.500 1.00 32.16 66 TYR A N 1
ATOM 524 C CA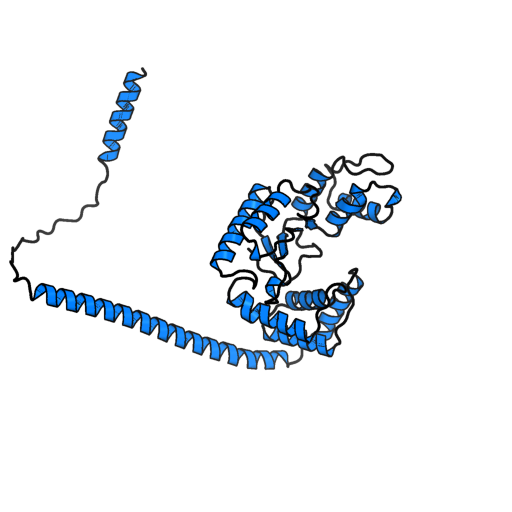 . TYR A 1 66 ? 14.630 -26.239 -32.634 1.00 32.16 66 TYR A CA 1
ATOM 525 C C . TYR A 1 66 ? 13.543 -25.262 -33.104 1.00 32.16 66 TYR A C 1
ATOM 527 O O . TYR A 1 66 ? 13.834 -24.095 -33.361 1.00 32.16 66 TYR A O 1
ATOM 535 N N . VAL A 1 67 ? 12.279 -25.694 -33.125 1.00 33.84 67 VAL A N 1
ATOM 536 C CA . VAL A 1 67 ? 11.092 -24.858 -33.367 1.00 33.84 67 VAL A CA 1
ATOM 537 C C . VAL A 1 67 ? 10.915 -23.848 -32.231 1.00 33.84 67 VAL A C 1
ATOM 539 O O . VAL A 1 67 ? 10.688 -22.670 -32.486 1.00 33.84 67 VAL A O 1
ATOM 542 N N . SER A 1 68 ? 11.131 -24.252 -30.975 1.00 34.72 68 SER A N 1
ATOM 543 C CA . SER A 1 68 ? 11.180 -23.352 -29.811 1.00 34.72 68 SER A CA 1
ATOM 544 C C . SER A 1 68 ? 12.301 -22.314 -29.929 1.00 34.72 68 SER A C 1
ATOM 546 O O . SER A 1 68 ? 12.059 -21.123 -29.744 1.00 34.72 68 SER A O 1
ATOM 548 N N . LYS A 1 69 ? 13.525 -22.716 -30.298 1.00 33.06 69 LYS A N 1
ATOM 549 C CA . LYS A 1 69 ? 14.666 -21.796 -30.459 1.00 33.06 69 LYS A CA 1
ATOM 550 C C . LYS A 1 69 ? 14.524 -20.865 -31.666 1.00 33.06 69 LYS A C 1
ATOM 552 O O . LYS A 1 69 ? 14.912 -19.704 -31.557 1.00 33.06 69 LYS A O 1
ATOM 557 N N . SER A 1 70 ? 13.966 -21.330 -32.783 1.00 31.89 70 SER A N 1
ATOM 558 C CA . SER A 1 70 ? 13.696 -20.494 -33.966 1.00 31.89 70 SER A CA 1
ATOM 559 C C . SER A 1 70 ? 12.568 -19.499 -33.696 1.00 31.89 70 SER A C 1
ATOM 561 O O . SER A 1 70 ? 12.795 -18.306 -33.863 1.00 31.89 70 SER A O 1
ATOM 563 N N . THR A 1 71 ? 11.443 -19.926 -33.109 1.00 36.72 71 THR A N 1
ATOM 564 C CA . THR A 1 71 ? 10.378 -19.000 -32.665 1.00 36.72 71 THR A CA 1
ATOM 565 C C . THR A 1 71 ? 10.823 -18.054 -31.549 1.00 36.72 71 THR A C 1
ATOM 567 O O . THR A 1 71 ? 10.284 -16.954 -31.445 1.00 36.72 71 THR A O 1
ATOM 570 N N . SER A 1 72 ? 11.802 -18.435 -30.721 1.00 38.41 72 SER A N 1
ATOM 571 C CA . SER A 1 72 ? 12.421 -17.541 -29.730 1.00 38.41 72 SER A CA 1
ATOM 572 C C . SER A 1 72 ? 13.341 -16.514 -30.387 1.00 38.41 72 SER A C 1
ATOM 574 O O . SER A 1 72 ? 13.319 -15.355 -29.993 1.00 38.41 72 SER A O 1
ATOM 576 N N . ARG A 1 73 ? 14.126 -16.903 -31.403 1.00 31.12 73 ARG A N 1
ATOM 577 C CA . ARG A 1 73 ? 15.016 -16.000 -32.150 1.00 31.12 73 ARG A CA 1
ATOM 578 C C . ARG A 1 73 ? 14.234 -15.054 -33.064 1.00 31.12 73 ARG A C 1
ATOM 580 O O . ARG A 1 73 ? 14.590 -13.888 -33.151 1.00 31.12 73 ARG A O 1
ATOM 587 N N . GLU A 1 74 ? 13.155 -15.519 -33.684 1.00 33.25 74 GLU A N 1
ATOM 588 C CA . GLU A 1 74 ? 12.245 -14.695 -34.490 1.00 33.25 74 GLU A CA 1
ATOM 589 C C . GLU A 1 74 ? 11.413 -13.750 -33.617 1.00 33.25 74 GLU A C 1
ATOM 591 O O . GLU A 1 74 ? 11.295 -12.575 -33.962 1.00 33.25 74 GLU A O 1
ATOM 596 N N . ARG A 1 75 ? 10.947 -14.191 -32.432 1.00 35.12 75 ARG A N 1
ATOM 597 C CA . ARG A 1 75 ? 10.413 -13.268 -31.413 1.00 35.12 75 ARG A CA 1
ATOM 598 C C . ARG A 1 75 ? 11.458 -12.249 -30.988 1.00 35.12 75 ARG A C 1
ATOM 600 O O . ARG A 1 75 ? 11.135 -11.077 -30.941 1.00 35.12 75 ARG A O 1
ATOM 607 N N . TYR A 1 76 ? 12.701 -12.658 -30.746 1.00 33.50 76 TYR A N 1
ATOM 608 C CA . TYR A 1 76 ? 13.771 -11.745 -30.339 1.00 33.50 76 TYR A CA 1
ATOM 609 C C . TYR A 1 76 ? 14.083 -10.699 -31.422 1.00 33.50 76 TYR A C 1
ATOM 611 O O . TYR A 1 76 ? 14.208 -9.519 -31.120 1.00 33.50 76 TYR A O 1
ATOM 619 N N . VAL A 1 77 ? 14.156 -11.098 -32.696 1.00 38.66 77 VAL A N 1
ATOM 620 C CA . VAL A 1 77 ? 14.395 -10.171 -33.815 1.00 38.66 77 VAL A CA 1
ATOM 621 C C . VAL A 1 77 ? 13.190 -9.249 -34.043 1.00 38.66 77 VAL A C 1
ATOM 623 O O . VAL A 1 77 ? 13.396 -8.053 -34.213 1.00 38.66 77 VAL A O 1
ATOM 626 N N . SER A 1 78 ? 11.953 -9.754 -33.942 1.00 38.28 78 SER A N 1
ATOM 627 C CA . SER A 1 78 ? 10.720 -8.951 -34.028 1.00 38.28 78 SER A CA 1
ATOM 628 C C . SER A 1 78 ? 10.537 -7.991 -32.843 1.00 38.28 78 SER A C 1
ATOM 630 O O . SER A 1 78 ? 10.053 -6.874 -33.021 1.00 38.28 78 SER A O 1
ATOM 632 N N . GLU A 1 79 ? 10.936 -8.398 -31.636 1.00 40.16 79 GLU A N 1
ATOM 633 C CA . GLU A 1 79 ? 10.851 -7.598 -30.410 1.00 40.16 79 GLU A CA 1
ATOM 634 C C . GLU A 1 79 ? 11.928 -6.500 -30.377 1.00 40.16 79 GLU A C 1
ATOM 636 O O . GLU A 1 79 ? 11.714 -5.456 -29.766 1.00 40.16 79 GLU A O 1
ATOM 641 N N . TYR A 1 80 ? 13.059 -6.688 -31.070 1.00 40.22 80 TYR A N 1
ATOM 642 C CA . TYR A 1 80 ? 14.100 -5.665 -31.230 1.00 40.22 80 TYR A CA 1
ATOM 643 C C . TYR A 1 80 ? 13.869 -4.739 -32.434 1.00 40.22 80 TYR A C 1
ATOM 645 O O . TYR A 1 80 ? 14.060 -3.532 -32.291 1.00 40.22 80 TYR A O 1
ATOM 653 N N . SER A 1 81 ? 13.385 -5.238 -33.577 1.00 37.88 81 SER A N 1
ATOM 654 C CA . SER A 1 81 ? 13.022 -4.380 -34.719 1.00 37.88 81 SER A CA 1
ATOM 655 C C . SER A 1 81 ? 11.819 -3.483 -34.397 1.00 37.88 81 SER A C 1
ATOM 657 O O . SER A 1 81 ? 11.823 -2.302 -34.738 1.00 37.88 81 SER A O 1
ATOM 659 N N . GLY A 1 82 ? 10.843 -3.995 -33.635 1.00 45.34 82 GLY A N 1
ATOM 660 C CA . GLY A 1 82 ? 9.720 -3.201 -33.126 1.00 45.34 82 GLY A CA 1
ATOM 661 C C . GLY A 1 82 ? 10.115 -2.173 -32.057 1.00 45.34 82 GLY A C 1
ATOM 662 O O . GLY A 1 82 ? 9.427 -1.168 -31.897 1.00 45.34 82 GLY A O 1
ATOM 663 N N . ARG A 1 83 ? 11.232 -2.367 -31.338 1.00 49.94 83 ARG A N 1
ATOM 664 C CA . ARG A 1 83 ? 11.760 -1.368 -30.389 1.00 49.94 83 ARG A CA 1
ATOM 665 C C . ARG A 1 83 ? 12.369 -0.170 -31.108 1.00 49.94 83 ARG A C 1
ATOM 667 O O . ARG A 1 83 ? 12.147 0.943 -30.653 1.00 49.94 83 ARG A O 1
ATOM 674 N N . GLU A 1 84 ? 13.079 -0.355 -32.220 1.00 44.06 84 GLU A N 1
ATOM 675 C CA . GLU A 1 84 ? 13.649 0.778 -32.968 1.00 44.06 84 GLU A CA 1
ATOM 676 C C . GLU A 1 84 ? 12.584 1.629 -33.676 1.00 44.06 84 GLU A C 1
ATOM 678 O O . GLU A 1 84 ? 12.683 2.858 -33.669 1.00 44.06 84 GLU A O 1
ATOM 683 N N . GLU A 1 85 ? 11.529 1.012 -34.220 1.00 47.72 85 GLU A N 1
ATOM 684 C CA . GLU A 1 85 ? 10.374 1.746 -34.762 1.00 47.72 85 GLU A CA 1
ATOM 685 C C . GLU A 1 85 ? 9.583 2.464 -33.663 1.00 47.72 85 GLU A C 1
ATOM 687 O O . GLU A 1 85 ? 9.279 3.647 -33.811 1.00 47.72 85 GLU A O 1
ATOM 692 N N . LYS A 1 86 ? 9.353 1.816 -32.512 1.00 52.81 86 LYS A N 1
ATOM 693 C CA . LYS A 1 86 ? 8.693 2.440 -31.355 1.00 52.81 86 LYS A CA 1
ATOM 694 C C . LYS A 1 86 ? 9.535 3.565 -30.746 1.00 52.81 86 LYS A C 1
ATOM 696 O O . LYS A 1 86 ? 8.978 4.566 -30.318 1.00 52.81 86 LYS A O 1
ATOM 701 N N . ILE A 1 87 ? 10.867 3.455 -30.745 1.00 49.81 87 ILE A N 1
ATOM 702 C CA . ILE A 1 87 ? 11.787 4.535 -30.342 1.00 49.81 87 ILE A CA 1
ATOM 703 C C . ILE A 1 87 ? 11.703 5.713 -31.324 1.00 49.81 87 ILE A C 1
ATOM 705 O O . ILE A 1 87 ? 11.659 6.854 -30.867 1.00 49.81 87 ILE A O 1
ATOM 709 N N . LYS A 1 88 ? 11.613 5.467 -32.641 1.00 47.09 88 LYS A N 1
ATOM 710 C CA . LYS A 1 88 ? 11.397 6.523 -33.650 1.00 47.09 88 LYS A CA 1
ATOM 711 C C . LYS A 1 88 ? 10.043 7.224 -33.483 1.00 47.09 88 LYS A C 1
ATOM 713 O O . LYS A 1 88 ? 9.998 8.452 -33.544 1.00 47.09 88 LYS A O 1
ATOM 718 N N . GLU A 1 89 ? 8.979 6.476 -33.192 1.00 49.22 89 GLU A N 1
ATOM 719 C CA . GLU A 1 89 ? 7.645 7.010 -32.862 1.00 49.22 89 GLU A CA 1
ATOM 720 C C . GLU A 1 89 ? 7.655 7.827 -31.555 1.00 49.22 89 GLU A C 1
ATOM 722 O O . GLU A 1 89 ? 7.118 8.929 -31.502 1.00 49.22 89 GLU A O 1
ATOM 727 N N . LEU A 1 90 ? 8.349 7.342 -30.519 1.00 52.34 90 LEU A N 1
ATOM 728 C CA . LEU A 1 90 ? 8.533 8.021 -29.228 1.00 52.34 90 LEU A CA 1
ATOM 729 C C . LEU A 1 90 ? 9.364 9.316 -29.350 1.00 52.34 90 LEU A C 1
ATOM 731 O O . LEU A 1 90 ? 9.157 10.253 -28.582 1.00 52.34 90 LEU A O 1
ATOM 735 N N . THR A 1 91 ? 10.285 9.408 -30.316 1.00 49.00 91 THR A N 1
ATOM 736 C CA . THR A 1 91 ? 11.040 10.645 -30.603 1.00 49.00 91 THR A CA 1
ATOM 737 C C . THR A 1 91 ? 10.266 11.672 -31.439 1.00 49.00 91 THR A C 1
ATOM 739 O O . THR A 1 91 ? 10.697 12.821 -31.544 1.00 49.00 91 THR A O 1
ATOM 742 N N . GLY A 1 92 ? 9.112 11.297 -32.001 1.00 46.84 92 GLY A N 1
ATOM 743 C CA . GLY A 1 92 ? 8.223 12.182 -32.749 1.00 46.84 92 GLY A CA 1
ATOM 744 C C . GLY A 1 92 ? 7.162 12.835 -31.856 1.00 46.84 92 GLY A C 1
ATOM 745 O O . GLY A 1 92 ? 6.057 12.331 -31.725 1.00 46.84 92 GLY A O 1
ATOM 746 N N . ALA A 1 93 ? 7.472 14.005 -31.296 1.00 51.56 93 ALA A N 1
ATOM 747 C CA . ALA A 1 93 ? 6.485 15.017 -30.885 1.00 51.56 93 ALA A CA 1
ATOM 748 C C . ALA A 1 93 ? 5.613 14.805 -29.619 1.00 51.56 93 ALA A C 1
ATOM 750 O O . ALA A 1 93 ? 4.595 15.487 -29.492 1.00 51.56 93 ALA A O 1
ATOM 751 N N . VAL A 1 94 ? 6.011 14.003 -28.620 1.00 59.94 94 VAL A N 1
ATOM 752 C CA . VAL A 1 94 ? 5.377 14.086 -27.282 1.00 59.94 94 VAL A CA 1
ATOM 753 C C . VAL A 1 94 ? 6.384 14.493 -26.211 1.00 59.94 94 VAL A C 1
ATOM 755 O O . VAL A 1 94 ? 7.190 13.697 -25.740 1.00 59.94 94 VAL A O 1
ATOM 758 N N . ASN A 1 95 ? 6.311 15.756 -25.784 1.00 78.25 95 ASN A N 1
ATOM 759 C CA . ASN A 1 95 ? 7.017 16.212 -24.591 1.00 78.25 95 ASN A CA 1
ATOM 760 C C . ASN A 1 95 ? 6.259 15.729 -23.340 1.00 78.25 95 ASN A C 1
ATOM 762 O O . ASN A 1 95 ? 5.338 16.396 -22.874 1.00 78.25 95 ASN A O 1
ATOM 766 N N . TRP A 1 96 ? 6.615 14.554 -22.808 1.00 84.31 96 TRP A N 1
ATOM 767 C CA . TRP A 1 96 ? 5.979 13.988 -21.604 1.00 84.31 96 TRP A CA 1
ATOM 768 C C . TRP A 1 96 ? 6.347 14.723 -20.313 1.00 84.31 96 TRP A C 1
ATOM 770 O O . TRP A 1 96 ? 5.619 14.625 -19.324 1.00 84.31 96 TRP A O 1
ATOM 780 N N . LEU A 1 97 ? 7.474 15.444 -20.305 1.00 89.81 97 LEU A N 1
ATOM 781 C CA . LEU A 1 97 ? 8.043 16.028 -19.093 1.00 89.81 97 LEU A CA 1
ATOM 782 C C . LEU A 1 97 ? 7.048 16.936 -18.346 1.00 89.81 97 LEU A C 1
ATOM 784 O O . LEU A 1 97 ? 6.877 16.711 -17.150 1.00 89.81 97 LEU A O 1
ATOM 788 N N . PRO A 1 98 ? 6.337 17.894 -18.981 1.00 91.44 98 PRO A N 1
ATOM 789 C CA . PRO A 1 98 ? 5.366 18.729 -18.274 1.00 91.44 98 PRO A CA 1
ATOM 790 C C . PRO A 1 98 ? 4.254 17.928 -17.585 1.00 91.44 98 PRO A C 1
ATOM 792 O O . PRO A 1 98 ? 3.881 18.251 -16.460 1.00 91.44 98 PRO A O 1
ATOM 795 N N . VAL A 1 99 ? 3.749 16.865 -18.223 1.00 89.56 99 VAL A N 1
ATOM 796 C CA . VAL A 1 99 ? 2.654 16.041 -17.680 1.00 89.56 99 VAL A CA 1
ATOM 797 C C . VAL A 1 99 ? 3.107 15.321 -16.411 1.00 89.56 99 VAL A C 1
ATOM 799 O O . VAL A 1 99 ? 2.486 15.466 -15.357 1.00 89.56 99 VAL A O 1
ATOM 802 N N . PHE A 1 100 ? 4.225 14.600 -16.492 1.00 93.31 100 PHE A N 1
ATOM 803 C CA . PHE A 1 100 ? 4.775 13.868 -15.351 1.00 93.31 100 PHE A CA 1
ATOM 804 C C . PHE A 1 100 ? 5.259 14.802 -14.246 1.00 93.31 100 PHE A C 1
ATOM 806 O O . PHE A 1 100 ? 4.960 14.575 -13.077 1.00 93.31 100 PHE A O 1
ATOM 813 N N . LYS A 1 101 ? 5.974 15.876 -14.594 1.00 93.94 101 LYS A N 1
ATOM 814 C CA . LYS A 1 101 ? 6.536 16.807 -13.612 1.00 93.94 101 LYS A CA 1
ATOM 815 C C . LYS A 1 101 ? 5.445 17.522 -12.823 1.00 93.94 101 LYS A C 1
ATOM 817 O O . LYS A 1 101 ? 5.560 17.612 -11.605 1.00 93.94 101 LYS A O 1
ATOM 822 N N . ASN A 1 102 ? 4.376 17.982 -13.477 1.00 93.50 102 ASN A N 1
ATOM 823 C CA . ASN A 1 102 ? 3.273 18.656 -12.785 1.00 93.50 102 ASN A CA 1
ATOM 824 C C . ASN A 1 102 ? 2.538 17.705 -11.834 1.00 93.50 102 ASN A C 1
ATOM 826 O O . ASN A 1 102 ? 2.252 18.074 -10.692 1.00 93.50 102 ASN A O 1
ATOM 830 N N . LYS A 1 103 ? 2.281 16.465 -12.273 1.00 94.69 103 LYS A N 1
ATOM 831 C CA . LYS A 1 103 ? 1.657 15.437 -11.430 1.00 94.69 103 LYS A CA 1
ATOM 832 C C . LYS A 1 103 ? 2.549 15.081 -10.238 1.00 94.69 103 LYS A C 1
ATOM 834 O O . LYS A 1 103 ? 2.085 15.119 -9.100 1.00 94.69 103 LYS A O 1
ATOM 839 N N . LEU A 1 104 ? 3.835 14.824 -10.477 1.00 95.31 104 LEU A N 1
ATOM 840 C CA . LEU A 1 104 ? 4.817 14.520 -9.437 1.00 95.31 104 LEU A CA 1
ATOM 841 C C . LEU A 1 104 ? 4.945 15.662 -8.425 1.00 95.31 104 LEU A C 1
ATOM 843 O O . LEU A 1 104 ? 4.910 15.411 -7.223 1.00 95.31 104 LEU A O 1
ATOM 847 N N . LEU A 1 105 ? 5.046 16.911 -8.894 1.00 95.62 105 LEU A N 1
ATOM 848 C CA . LEU A 1 105 ? 5.137 18.091 -8.034 1.00 95.62 105 LEU A CA 1
ATOM 849 C C . LEU A 1 105 ? 3.908 18.207 -7.127 1.00 95.62 105 LEU A C 1
ATOM 851 O O . LEU A 1 105 ? 4.061 18.372 -5.919 1.00 95.62 105 LEU A O 1
ATOM 855 N N . SER A 1 106 ? 2.707 18.044 -7.691 1.00 94.94 106 SER A N 1
ATOM 856 C CA . SER A 1 106 ? 1.461 18.045 -6.921 1.00 94.94 106 SER A CA 1
ATOM 857 C C . SER A 1 106 ? 1.448 16.942 -5.859 1.00 94.94 106 SER A C 1
ATOM 859 O O . SER A 1 106 ? 1.131 17.203 -4.698 1.00 94.94 106 SER A O 1
ATOM 861 N N . ARG A 1 107 ? 1.844 15.712 -6.212 1.00 93.69 107 ARG A N 1
ATOM 862 C CA . ARG A 1 107 ? 1.890 14.587 -5.263 1.00 93.69 107 ARG A CA 1
ATOM 863 C C . ARG A 1 107 ? 2.885 14.830 -4.133 1.00 93.69 107 ARG A C 1
ATOM 865 O O . ARG A 1 107 ? 2.549 14.605 -2.974 1.00 93.69 107 ARG A O 1
ATOM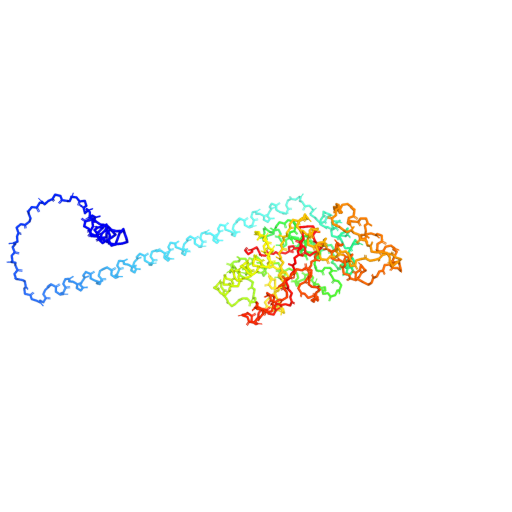 872 N N . VAL A 1 108 ? 4.088 15.293 -4.464 1.00 94.31 108 VAL A N 1
ATOM 873 C CA . VAL A 1 108 ? 5.156 15.586 -3.500 1.00 94.31 108 VAL A CA 1
ATOM 874 C C . VAL A 1 108 ? 4.736 16.701 -2.541 1.00 94.31 108 VAL A C 1
ATOM 876 O O . VAL A 1 108 ? 4.848 16.525 -1.334 1.00 94.31 108 VAL A O 1
ATOM 879 N N . GLN A 1 109 ? 4.185 17.810 -3.046 1.00 93.31 109 GLN A N 1
ATOM 880 C CA . GLN A 1 109 ? 3.739 18.937 -2.211 1.00 93.31 109 GLN A CA 1
ATOM 881 C C . GLN A 1 109 ? 2.615 18.554 -1.240 1.00 93.31 109 GLN A C 1
ATOM 883 O O . GLN A 1 109 ? 2.543 19.093 -0.139 1.00 93.31 109 GLN A O 1
ATOM 888 N N . ASN A 1 110 ? 1.761 17.607 -1.633 1.00 90.06 110 ASN A N 1
ATOM 889 C CA . ASN A 1 110 ? 0.647 17.129 -0.817 1.00 90.06 110 ASN A CA 1
ATOM 890 C C . ASN A 1 110 ? 0.996 15.902 0.047 1.00 90.06 110 ASN A C 1
ATOM 892 O O . ASN A 1 110 ? 0.118 15.353 0.713 1.00 90.06 110 ASN A O 1
ATOM 896 N N . SER A 1 111 ? 2.258 15.458 0.057 1.00 89.12 111 SER A N 1
ATOM 897 C CA . SER A 1 111 ? 2.691 14.267 0.794 1.00 89.12 111 SER A CA 1
ATOM 898 C C . SER A 1 111 ? 3.790 14.601 1.795 1.00 89.12 111 SER A C 1
ATOM 900 O O . SER A 1 111 ? 4.912 14.936 1.434 1.00 89.12 111 SER A O 1
ATOM 902 N N . VAL A 1 112 ? 3.493 14.437 3.085 1.00 88.12 112 VAL A N 1
ATOM 903 C CA . VAL A 1 112 ? 4.491 14.603 4.153 1.00 88.12 112 VAL A CA 1
ATOM 904 C C . VAL A 1 112 ? 5.632 13.591 3.981 1.00 88.12 112 VAL A C 1
ATOM 906 O O . VAL A 1 112 ? 5.384 12.390 3.853 1.00 88.12 112 VAL A O 1
ATOM 909 N N . GLY A 1 113 ? 6.879 14.069 4.038 1.00 91.12 113 GLY A N 1
ATOM 910 C CA . GLY A 1 113 ? 8.086 13.241 3.916 1.00 91.12 113 GLY A CA 1
ATOM 911 C C . GLY A 1 113 ? 8.493 12.922 2.476 1.00 91.12 113 GLY A C 1
ATOM 912 O O . GLY A 1 113 ? 9.159 11.907 2.243 1.00 91.12 113 GLY A O 1
ATOM 913 N N . PHE A 1 114 ? 8.063 13.747 1.522 1.00 94.75 114 PHE A N 1
ATOM 914 C CA . PHE A 1 114 ? 8.475 13.691 0.127 1.00 94.75 114 PHE A CA 1
ATOM 915 C C . PHE A 1 114 ? 8.991 15.057 -0.317 1.00 94.75 114 PHE A C 1
ATOM 917 O O . PHE A 1 114 ? 8.384 16.085 -0.023 1.00 94.75 114 PHE A O 1
ATOM 924 N N . THR A 1 115 ? 10.070 15.050 -1.097 1.0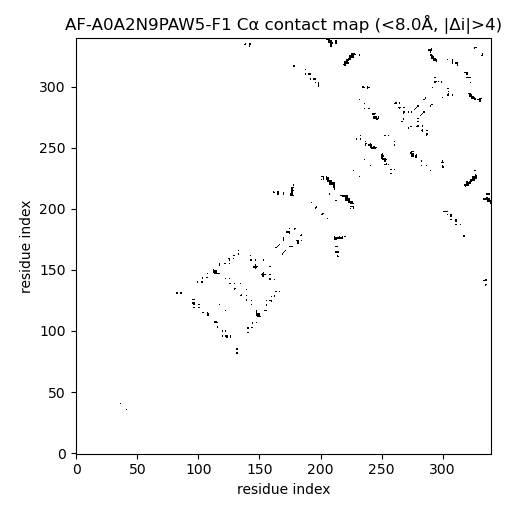0 95.38 115 THR A N 1
ATOM 925 C CA . THR A 1 115 ? 10.649 16.250 -1.713 1.00 95.38 115 THR A CA 1
ATOM 926 C C . THR A 1 115 ? 11.059 15.933 -3.149 1.00 95.38 115 THR A C 1
ATOM 928 O O . THR A 1 115 ? 11.585 14.854 -3.420 1.00 95.38 115 THR A O 1
ATOM 931 N N . LEU A 1 116 ? 10.834 16.857 -4.090 1.00 95.62 116 LEU A N 1
ATOM 932 C CA . LEU A 1 116 ? 11.238 16.671 -5.484 1.00 95.62 116 LEU A CA 1
ATOM 933 C C . LEU A 1 116 ? 12.764 16.777 -5.569 1.00 95.62 116 LEU A C 1
ATOM 935 O O . LEU A 1 116 ? 13.318 17.837 -5.288 1.00 95.62 116 LEU A O 1
ATOM 939 N N . LYS A 1 117 ? 13.427 15.678 -5.940 1.00 91.50 117 LYS A N 1
ATOM 940 C CA . LYS A 1 117 ? 14.901 15.588 -5.977 1.00 91.50 117 LYS A CA 1
ATOM 941 C C . LYS A 1 117 ? 15.484 15.477 -7.381 1.00 91.50 117 LYS A C 1
ATOM 943 O O . LYS A 1 117 ? 16.656 15.779 -7.563 1.00 91.50 117 LYS A O 1
ATOM 948 N N . HIS A 1 118 ? 14.674 15.065 -8.353 1.00 95.88 118 HIS A N 1
ATOM 949 C CA . HIS A 1 118 ? 15.121 14.843 -9.727 1.00 95.88 118 HIS A CA 1
ATOM 950 C C . HIS A 1 118 ? 15.060 16.124 -10.546 1.00 95.88 118 HIS A C 1
ATOM 952 O O . HIS A 1 118 ? 14.068 16.857 -10.511 1.00 95.88 118 HIS A O 1
ATOM 958 N N . THR A 1 119 ? 16.105 16.355 -11.327 1.00 96.31 119 THR A N 1
ATOM 959 C CA . THR A 1 119 ? 16.148 17.384 -12.365 1.00 96.31 119 THR A CA 1
ATOM 960 C C . THR A 1 119 ? 15.271 17.005 -13.561 1.00 96.31 119 THR A C 1
ATOM 962 O O . THR A 1 119 ? 14.913 15.845 -13.766 1.00 96.31 119 THR A O 1
ATOM 965 N N . ASP A 1 120 ? 14.969 17.979 -14.418 1.00 95.19 120 ASP A N 1
ATOM 966 C CA . ASP A 1 120 ? 14.171 17.758 -15.632 1.00 95.19 120 ASP A CA 1
ATOM 967 C C . ASP A 1 120 ? 14.811 16.742 -16.585 1.00 95.19 120 ASP A C 1
ATOM 969 O O . ASP A 1 120 ? 14.112 15.933 -17.204 1.00 95.19 120 ASP A O 1
ATOM 973 N N . ALA A 1 121 ? 16.144 16.743 -16.667 1.00 94.12 121 ALA A N 1
ATOM 974 C CA . ALA A 1 121 ? 16.897 15.775 -17.454 1.00 94.12 121 ALA A CA 1
ATOM 975 C C . ALA A 1 121 ? 16.744 14.353 -16.892 1.00 94.12 121 ALA A C 1
ATOM 977 O O . ALA A 1 121 ? 16.491 13.418 -17.651 1.00 94.12 121 ALA A O 1
ATOM 978 N N . GLU A 1 122 ? 16.829 14.190 -15.570 1.00 97.06 122 GLU A N 1
ATOM 979 C CA . GLU A 1 122 ? 16.667 12.891 -14.907 1.00 97.06 122 GLU A CA 1
ATOM 980 C C . GLU A 1 122 ? 15.238 12.363 -15.034 1.00 97.06 122 GLU A C 1
ATOM 982 O O . GLU A 1 122 ? 15.045 11.212 -15.428 1.00 97.06 122 GLU A O 1
ATOM 987 N N . ILE A 1 123 ? 14.231 13.210 -14.794 1.00 97.06 123 ILE A N 1
ATOM 988 C CA . ILE A 1 123 ? 12.818 12.852 -14.988 1.00 97.06 123 ILE A CA 1
ATOM 989 C C . ILE A 1 123 ? 12.595 12.381 -16.430 1.00 97.06 123 ILE A C 1
ATOM 991 O O . ILE A 1 123 ? 11.984 11.337 -16.655 1.00 97.06 123 ILE A O 1
ATOM 995 N N . THR A 1 124 ? 13.142 13.102 -17.411 1.00 95.00 124 THR A N 1
ATOM 996 C CA . THR A 1 124 ? 13.035 12.734 -18.830 1.00 95.00 124 THR A CA 1
ATOM 997 C C . THR A 1 124 ? 13.670 11.372 -19.117 1.00 95.00 124 THR A C 1
ATOM 999 O O . THR A 1 124 ? 13.072 10.556 -19.820 1.00 95.00 124 THR A O 1
ATOM 1002 N N . GLN A 1 125 ? 14.850 11.089 -18.557 1.00 95.12 125 GLN A N 1
ATOM 1003 C CA . GLN A 1 125 ? 15.521 9.794 -18.724 1.00 95.12 125 GLN A CA 1
ATOM 1004 C C . GLN A 1 125 ? 14.716 8.642 -18.112 1.00 95.12 125 GLN A C 1
ATOM 1006 O O . GLN A 1 125 ? 14.562 7.598 -18.746 1.00 95.12 125 GLN A O 1
ATOM 1011 N N . ILE A 1 126 ? 14.156 8.842 -16.917 1.00 96.94 126 ILE A N 1
ATOM 1012 C CA . ILE A 1 126 ? 13.320 7.849 -16.230 1.00 96.94 126 ILE A CA 1
ATOM 1013 C C . ILE A 1 126 ? 12.050 7.556 -17.042 1.00 96.94 126 ILE A C 1
ATOM 1015 O O . ILE A 1 126 ? 11.718 6.389 -17.265 1.00 96.94 126 ILE A O 1
ATOM 1019 N N . ILE A 1 127 ? 11.373 8.599 -17.542 1.00 95.69 127 ILE A N 1
ATOM 1020 C CA . ILE A 1 127 ? 10.185 8.447 -18.396 1.00 95.69 127 ILE A CA 1
ATOM 1021 C C . ILE A 1 127 ? 10.544 7.681 -19.666 1.00 95.69 127 ILE A C 1
ATOM 1023 O O . ILE A 1 127 ? 9.876 6.701 -19.997 1.00 95.69 127 ILE A O 1
ATOM 1027 N N . LYS A 1 128 ? 11.616 8.090 -20.355 1.00 93.50 128 LYS A N 1
ATOM 1028 C CA . LYS A 1 128 ? 12.075 7.440 -21.585 1.00 93.50 128 LYS A CA 1
ATOM 1029 C C . LYS A 1 128 ? 12.350 5.956 -21.347 1.00 93.50 128 LYS A C 1
ATOM 1031 O O . LYS A 1 128 ? 11.798 5.128 -22.066 1.00 93.50 128 LYS A O 1
ATOM 1036 N N . LYS A 1 129 ? 13.093 5.612 -20.290 1.00 95.12 129 LYS A N 1
ATOM 1037 C CA . LYS A 1 129 ? 13.373 4.216 -19.928 1.00 95.12 129 LYS A CA 1
ATOM 1038 C C . LYS A 1 129 ? 12.093 3.414 -19.681 1.00 95.12 129 LYS A C 1
ATOM 1040 O O . LYS A 1 129 ? 11.961 2.295 -20.172 1.00 95.12 129 LYS A O 1
ATOM 1045 N N . GLY A 1 130 ? 11.146 3.974 -18.927 1.00 95.00 130 GLY A N 1
ATOM 1046 C CA . GLY A 1 130 ? 9.864 3.323 -18.662 1.00 95.00 130 GLY A CA 1
ATOM 1047 C C . GLY A 1 130 ? 9.057 3.081 -19.940 1.00 95.00 130 GLY A C 1
ATOM 1048 O O . GLY A 1 130 ? 8.557 1.977 -20.152 1.00 95.00 130 GLY A O 1
ATOM 1049 N N . LYS A 1 131 ? 8.985 4.084 -20.824 1.00 93.38 131 LYS A N 1
ATOM 1050 C CA . LYS A 1 131 ? 8.291 4.001 -22.119 1.00 93.38 131 LYS A CA 1
ATOM 1051 C C . LYS A 1 131 ? 8.929 2.989 -23.068 1.00 93.38 131 LYS A C 1
ATOM 1053 O O . LYS A 1 131 ? 8.209 2.200 -23.677 1.00 93.38 131 LYS A O 1
ATOM 1058 N N . GLU A 1 132 ? 10.258 2.966 -23.150 1.00 93.06 132 GLU A N 1
ATOM 1059 C CA . GLU A 1 132 ? 11.024 1.984 -23.932 1.00 93.06 132 GLU A CA 1
ATOM 1060 C C . GLU A 1 132 ? 10.729 0.546 -23.492 1.00 93.06 132 GLU A C 1
ATOM 1062 O O . GLU A 1 132 ? 10.602 -0.350 -24.324 1.00 93.06 132 GLU A O 1
ATOM 1067 N N . LEU A 1 133 ? 10.568 0.333 -22.184 1.00 92.69 133 LEU A N 1
ATOM 1068 C CA . LEU A 1 133 ? 10.222 -0.963 -21.599 1.00 92.69 133 LEU A CA 1
ATOM 1069 C C . LEU A 1 133 ? 8.712 -1.254 -21.586 1.00 92.69 133 LEU A C 1
ATOM 1071 O O . LEU A 1 133 ? 8.292 -2.286 -21.068 1.00 92.69 133 LEU A O 1
ATOM 1075 N N . GLY A 1 134 ? 7.891 -0.373 -22.166 1.00 92.25 134 GLY A N 1
ATOM 1076 C CA . GLY A 1 134 ? 6.449 -0.574 -22.298 1.00 92.25 134 GLY A CA 1
ATOM 1077 C C . GLY A 1 134 ? 5.653 -0.400 -21.003 1.00 92.25 134 GLY A C 1
ATOM 1078 O O . GLY A 1 134 ? 4.527 -0.889 -20.922 1.00 92.25 134 GLY A O 1
ATOM 1079 N N . LEU A 1 135 ? 6.199 0.286 -19.995 1.00 92.31 135 LEU A N 1
ATOM 1080 C CA . LEU A 1 135 ? 5.457 0.609 -18.779 1.00 92.31 135 LEU A CA 1
ATOM 1081 C C . LEU A 1 135 ? 4.357 1.643 -19.050 1.00 92.31 135 LEU A C 1
ATOM 1083 O O . LEU A 1 135 ? 4.525 2.589 -19.822 1.00 92.31 135 LEU A O 1
ATOM 1087 N N . THR A 1 136 ? 3.226 1.478 -18.365 1.00 93.00 136 THR A N 1
ATOM 1088 C CA . THR A 1 136 ? 2.135 2.463 -18.355 1.00 93.00 136 THR A CA 1
ATOM 1089 C C . THR A 1 136 ? 2.539 3.720 -17.587 1.00 93.00 136 THR A C 1
ATOM 1091 O O . THR A 1 136 ? 3.337 3.628 -16.651 1.00 93.00 136 THR A O 1
ATOM 1094 N N . ASP A 1 137 ? 1.897 4.852 -17.884 1.00 93.19 137 ASP A N 1
ATOM 1095 C CA . ASP A 1 137 ? 2.188 6.131 -17.223 1.00 93.19 137 ASP A CA 1
ATOM 1096 C C . ASP A 1 137 ? 2.066 6.075 -15.703 1.00 93.19 137 ASP A C 1
ATOM 1098 O O . ASP A 1 137 ? 2.937 6.589 -15.011 1.00 93.19 137 ASP A O 1
ATOM 1102 N N . ASP A 1 138 ? 1.066 5.371 -15.173 1.00 91.44 138 ASP A N 1
ATOM 1103 C CA . ASP A 1 138 ? 0.899 5.233 -13.724 1.00 91.44 138 ASP A CA 1
ATOM 1104 C C . ASP A 1 138 ? 2.075 4.522 -13.044 1.00 91.44 138 ASP A C 1
ATOM 1106 O O . ASP A 1 138 ? 2.466 4.901 -11.948 1.00 91.44 138 ASP A O 1
ATOM 1110 N N . VAL A 1 139 ? 2.655 3.494 -13.680 1.00 94.75 139 VAL A N 1
ATOM 1111 C CA . VAL A 1 139 ? 3.813 2.785 -13.105 1.00 94.75 139 VAL A CA 1
ATOM 1112 C C . VAL A 1 139 ? 5.022 3.713 -13.078 1.00 94.75 139 VAL A C 1
ATOM 1114 O O . VAL A 1 139 ? 5.746 3.745 -12.088 1.00 94.75 139 VAL A O 1
ATOM 1117 N N . ILE A 1 140 ? 5.240 4.470 -14.155 1.00 96.62 140 ILE A N 1
ATOM 1118 C CA . ILE A 1 140 ? 6.349 5.425 -14.249 1.00 96.62 140 ILE A CA 1
ATOM 1119 C C . ILE A 1 140 ? 6.173 6.539 -13.206 1.00 96.62 140 ILE A C 1
ATOM 1121 O O . ILE A 1 140 ? 7.122 6.882 -12.504 1.00 96.62 140 ILE A O 1
ATOM 1125 N N . ASP A 1 141 ? 4.957 7.069 -13.075 1.00 95.38 141 ASP A N 1
ATOM 1126 C CA . ASP A 1 141 ? 4.612 8.127 -12.126 1.00 95.38 141 ASP A CA 1
ATOM 1127 C C . ASP A 1 141 ? 4.763 7.667 -10.670 1.00 95.38 141 ASP A C 1
ATOM 1129 O O . ASP A 1 141 ? 5.373 8.371 -9.868 1.00 95.38 141 ASP A O 1
ATOM 1133 N N . ASP A 1 142 ? 4.294 6.465 -10.323 1.00 96.00 142 ASP A N 1
ATOM 1134 C CA . ASP A 1 142 ? 4.478 5.911 -8.977 1.00 96.00 142 ASP A CA 1
ATOM 1135 C C . ASP A 1 142 ? 5.947 5.628 -8.660 1.00 96.00 142 ASP A C 1
ATOM 1137 O O . ASP A 1 142 ? 6.407 5.940 -7.564 1.00 96.00 142 ASP A O 1
ATOM 1141 N N . MET A 1 143 ? 6.719 5.110 -9.619 1.00 96.06 143 MET A N 1
ATOM 1142 C CA . MET A 1 143 ? 8.165 4.908 -9.467 1.00 96.06 143 MET A CA 1
ATOM 1143 C C . MET A 1 143 ? 8.900 6.231 -9.206 1.00 96.06 143 MET A C 1
ATOM 1145 O O . MET A 1 143 ? 9.726 6.310 -8.289 1.00 96.06 143 MET A O 1
ATOM 1149 N N . LEU A 1 144 ? 8.570 7.279 -9.969 1.00 97.00 144 LEU A N 1
ATOM 1150 C CA . LEU A 1 144 ? 9.074 8.637 -9.750 1.00 97.00 144 LEU A CA 1
ATOM 1151 C C . LEU A 1 144 ? 8.673 9.155 -8.365 1.00 97.00 144 LEU A C 1
ATOM 1153 O O . LEU A 1 144 ? 9.524 9.621 -7.611 1.00 97.00 144 LEU A O 1
ATOM 1157 N N . PHE A 1 145 ? 7.407 9.019 -7.980 1.00 96.00 145 PHE A N 1
ATOM 1158 C CA . PHE A 1 145 ? 6.931 9.462 -6.672 1.00 96.00 145 PHE A CA 1
ATOM 1159 C C . PHE A 1 145 ? 7.635 8.741 -5.513 1.00 96.00 145 PHE A C 1
ATOM 1161 O O . PHE A 1 145 ? 8.129 9.394 -4.593 1.00 96.00 145 PHE A O 1
ATOM 1168 N N . ILE A 1 146 ? 7.764 7.412 -5.581 1.00 94.88 146 ILE A N 1
ATOM 1169 C CA . ILE A 1 146 ? 8.459 6.592 -4.575 1.00 94.88 146 ILE A CA 1
ATOM 1170 C C . ILE A 1 146 ? 9.908 7.055 -4.397 1.00 94.88 146 ILE A C 1
ATOM 1172 O O . ILE A 1 146 ? 10.391 7.146 -3.267 1.00 94.88 146 ILE A O 1
ATOM 1176 N N . SER A 1 147 ? 10.600 7.375 -5.493 1.00 96.06 147 SER A N 1
ATOM 1177 C CA . SER A 1 147 ? 12.004 7.805 -5.449 1.00 96.06 147 SER A CA 1
ATOM 1178 C C . SER A 1 147 ? 12.231 9.151 -4.748 1.00 96.06 147 SER A C 1
ATOM 1180 O O . SER A 1 147 ? 13.330 9.406 -4.255 1.00 96.06 147 SER A O 1
ATOM 1182 N N . CYS A 1 148 ? 11.184 9.975 -4.638 1.00 96.25 148 CYS A N 1
ATOM 1183 C CA . CYS A 1 148 ? 11.199 11.278 -3.970 1.00 96.25 148 CYS A CA 1
ATOM 1184 C C . CYS A 1 148 ? 10.981 11.200 -2.445 1.00 96.25 148 CYS A C 1
ATOM 1186 O O . CYS A 1 148 ? 10.923 12.236 -1.780 1.00 96.25 148 CYS A O 1
ATOM 1188 N N . ARG A 1 149 ? 10.851 10.002 -1.860 1.00 94.50 149 ARG A N 1
ATOM 1189 C CA . ARG A 1 149 ? 10.669 9.833 -0.409 1.00 94.50 149 ARG A CA 1
ATOM 1190 C C . ARG A 1 149 ? 11.914 10.281 0.362 1.00 94.50 149 ARG A C 1
ATOM 1192 O O . ARG A 1 149 ? 13.025 9.848 0.070 1.00 94.50 149 ARG A O 1
ATOM 1199 N N . ASP A 1 150 ? 11.741 11.071 1.417 1.00 94.12 150 ASP A N 1
ATOM 1200 C CA . ASP A 1 150 ? 12.867 11.623 2.181 1.00 94.12 150 ASP A CA 1
ATOM 1201 C C . ASP A 1 150 ? 13.609 10.592 3.021 1.00 94.12 150 ASP A C 1
ATOM 1203 O O . ASP A 1 150 ? 14.832 10.627 3.097 1.00 94.12 150 ASP A O 1
ATOM 1207 N N . ALA A 1 151 ? 12.881 9.637 3.598 1.00 91.94 151 ALA A N 1
ATOM 1208 C CA . ALA A 1 151 ? 13.471 8.594 4.434 1.00 91.94 151 ALA A CA 1
ATOM 1209 C C . ALA A 1 151 ? 14.286 7.557 3.640 1.00 91.94 151 ALA A C 1
ATOM 1211 O O . ALA A 1 151 ? 15.149 6.890 4.205 1.00 91.94 151 ALA A O 1
ATOM 1212 N N . LYS A 1 152 ? 13.961 7.362 2.356 1.00 89.19 152 LYS A N 1
ATOM 1213 C CA . LYS A 1 152 ? 14.570 6.352 1.477 1.00 89.19 152 LYS A CA 1
ATOM 1214 C C . LYS A 1 152 ? 14.613 6.881 0.034 1.00 89.19 152 LYS A C 1
ATOM 1216 O O . LYS A 1 152 ? 13.892 6.352 -0.813 1.00 89.19 152 LYS A O 1
ATOM 1221 N N . PRO A 1 153 ? 15.380 7.952 -0.234 1.00 91.69 153 PRO A N 1
ATOM 1222 C CA . PRO A 1 153 ? 15.460 8.512 -1.574 1.00 91.69 153 PRO A CA 1
ATOM 1223 C C . PRO A 1 153 ? 16.133 7.511 -2.513 1.00 91.69 153 PRO A C 1
ATOM 1225 O O . PRO A 1 153 ? 17.003 6.748 -2.094 1.00 91.69 153 PRO A O 1
ATOM 1228 N N . ILE A 1 154 ? 15.732 7.523 -3.781 1.00 95.62 154 ILE A N 1
ATOM 1229 C CA . ILE A 1 154 ? 16.338 6.686 -4.820 1.00 95.62 154 ILE A CA 1
ATOM 1230 C C . ILE A 1 154 ? 16.929 7.627 -5.861 1.00 95.62 154 ILE A C 1
ATOM 1232 O O . ILE A 1 154 ? 16.208 8.458 -6.413 1.00 95.62 154 ILE A O 1
ATOM 1236 N N . ALA A 1 155 ? 18.233 7.512 -6.112 1.00 96.56 155 ALA A N 1
ATOM 1237 C CA . ALA A 1 155 ? 18.897 8.295 -7.145 1.00 96.56 155 ALA A CA 1
ATOM 1238 C C . ALA A 1 155 ? 18.348 7.940 -8.537 1.00 96.56 155 ALA A C 1
ATOM 1240 O O . ALA A 1 155 ? 17.863 6.830 -8.764 1.00 96.56 155 ALA A O 1
ATOM 1241 N N . SER A 1 156 ? 18.435 8.872 -9.483 1.00 96.56 156 SER A N 1
ATOM 1242 C CA . SER A 1 156 ? 17.916 8.695 -10.845 1.00 96.56 156 SER A CA 1
ATOM 1243 C C . SER A 1 156 ? 18.497 7.458 -11.546 1.00 96.56 156 SER A C 1
ATOM 1245 O O . SER A 1 156 ? 17.750 6.660 -12.116 1.00 96.56 156 SER A O 1
ATOM 1247 N N . THR A 1 157 ? 19.809 7.234 -11.423 1.00 95.75 157 THR A N 1
ATOM 1248 C CA . THR A 1 157 ? 20.510 6.056 -11.962 1.00 95.75 157 THR A CA 1
ATOM 1249 C C . THR A 1 157 ? 20.000 4.749 -11.359 1.00 95.75 157 THR A C 1
ATOM 1251 O O . THR A 1 157 ? 19.741 3.786 -12.084 1.00 95.75 157 THR A O 1
ATOM 1254 N N . ASP A 1 158 ? 19.785 4.724 -10.043 1.00 96.94 158 ASP A N 1
ATOM 1255 C CA . ASP A 1 158 ? 19.274 3.547 -9.340 1.00 96.94 158 ASP A CA 1
ATOM 1256 C C . ASP A 1 158 ? 17.819 3.265 -9.713 1.00 96.94 158 ASP A C 1
ATOM 1258 O O . ASP A 1 158 ? 17.428 2.106 -9.851 1.00 96.94 158 ASP A O 1
ATOM 1262 N N . LEU A 1 159 ? 17.006 4.307 -9.912 1.00 97.38 159 LEU A N 1
ATOM 1263 C CA . LEU A 1 159 ? 15.616 4.147 -10.327 1.00 97.38 159 LEU A CA 1
ATOM 1264 C C . LEU A 1 159 ? 15.514 3.571 -11.744 1.00 97.38 159 LEU A C 1
ATOM 1266 O O . LEU A 1 159 ? 14.703 2.676 -11.980 1.00 97.38 159 LEU A O 1
ATOM 1270 N N . VAL A 1 160 ? 16.360 4.032 -12.668 1.00 97.50 160 VAL A N 1
ATOM 1271 C CA . VAL A 1 160 ? 16.471 3.468 -14.024 1.00 97.50 160 VAL A CA 1
ATOM 1272 C C . VAL A 1 160 ? 16.819 1.978 -13.965 1.00 97.50 160 VAL A C 1
ATOM 1274 O O . VAL A 1 160 ? 16.174 1.175 -14.646 1.00 97.50 160 VAL A O 1
ATOM 1277 N N . GLN A 1 161 ? 17.770 1.587 -13.110 1.00 97.50 161 GLN A N 1
ATOM 1278 C CA . GLN A 1 161 ? 18.106 0.176 -12.902 1.00 97.50 161 GLN A CA 1
ATOM 1279 C C . GLN A 1 161 ? 16.945 -0.608 -12.275 1.00 97.50 161 GLN A C 1
ATOM 1281 O O . GLN A 1 161 ? 16.664 -1.731 -12.679 1.00 97.50 161 GLN A O 1
ATOM 1286 N N . GLN A 1 162 ? 16.236 -0.024 -11.309 1.00 97.62 162 GLN A N 1
ATOM 1287 C CA . GLN A 1 162 ? 15.079 -0.644 -10.657 1.00 97.62 162 GLN A CA 1
ATOM 1288 C C . GLN A 1 162 ? 13.898 -0.859 -11.614 1.00 97.62 162 GLN A C 1
ATOM 1290 O O . GLN A 1 162 ? 13.208 -1.875 -11.514 1.00 97.62 162 GLN A O 1
ATOM 1295 N N . ILE A 1 163 ? 13.681 0.063 -12.556 1.00 97.62 163 ILE A N 1
ATOM 1296 C CA . ILE A 1 163 ? 12.714 -0.089 -13.652 1.00 97.62 163 ILE A CA 1
ATOM 1297 C C . ILE A 1 163 ? 13.119 -1.257 -14.560 1.00 97.62 163 ILE A C 1
ATOM 1299 O O . ILE A 1 163 ? 12.275 -2.088 -14.899 1.00 97.62 163 ILE A O 1
ATOM 1303 N N . ASP A 1 164 ? 14.402 -1.347 -14.920 1.00 96.75 164 ASP A N 1
ATOM 1304 C CA . ASP A 1 164 ? 14.910 -2.445 -15.744 1.00 96.75 164 ASP A CA 1
ATOM 1305 C C . ASP A 1 164 ? 14.755 -3.799 -15.042 1.00 96.75 164 ASP A C 1
ATOM 1307 O O . ASP A 1 164 ? 14.163 -4.716 -15.604 1.00 96.75 164 ASP A O 1
ATOM 1311 N N . ASN A 1 165 ? 15.176 -3.894 -13.778 1.00 97.81 165 ASN A N 1
ATOM 1312 C CA . ASN A 1 165 ? 15.040 -5.095 -12.955 1.00 97.81 165 ASN A CA 1
ATOM 1313 C C . ASN A 1 165 ? 13.584 -5.569 -12.861 1.00 97.81 165 ASN A C 1
ATOM 1315 O O . ASN A 1 165 ? 13.306 -6.761 -13.005 1.00 97.81 165 ASN A O 1
ATOM 1319 N N . TYR A 1 166 ? 12.644 -4.644 -12.640 1.00 97.38 166 TYR A N 1
ATOM 1320 C CA . TYR A 1 166 ? 11.228 -4.989 -12.561 1.00 97.38 166 TYR A CA 1
ATOM 1321 C C . TYR A 1 166 ? 10.742 -5.650 -13.856 1.00 97.38 166 TYR A C 1
ATOM 1323 O O . TYR A 1 166 ? 10.176 -6.742 -13.818 1.00 97.38 166 TYR A O 1
ATOM 1331 N N . VAL A 1 167 ? 11.008 -5.029 -15.009 1.00 95.69 167 VAL A N 1
ATOM 1332 C CA . VAL A 1 167 ? 10.490 -5.508 -16.300 1.00 95.69 167 VAL A CA 1
ATOM 1333 C C . VAL A 1 167 ? 11.264 -6.714 -16.824 1.00 95.69 167 VAL A C 1
ATOM 1335 O O . VAL A 1 167 ? 10.671 -7.704 -17.250 1.00 95.69 167 VAL A O 1
ATOM 1338 N N . ASN A 1 168 ? 12.592 -6.644 -16.823 1.00 96.19 168 ASN A N 1
ATOM 1339 C CA . ASN A 1 168 ? 13.440 -7.622 -17.493 1.00 96.19 168 ASN A CA 1
ATOM 1340 C C . ASN A 1 168 ? 13.814 -8.821 -16.629 1.00 96.19 168 ASN A C 1
ATOM 1342 O O . ASN A 1 168 ? 14.232 -9.829 -17.196 1.00 96.19 168 ASN A O 1
ATOM 1346 N N . VAL A 1 169 ? 13.654 -8.738 -15.307 1.00 95.69 169 VAL A N 1
ATOM 1347 C CA . VAL A 1 169 ? 13.944 -9.852 -14.397 1.00 95.69 169 VAL A CA 1
ATOM 1348 C C . VAL A 1 169 ? 12.664 -10.329 -13.728 1.00 95.69 169 VAL A C 1
ATOM 1350 O O . VAL A 1 169 ? 12.199 -11.427 -14.021 1.00 95.69 169 VAL A O 1
ATOM 1353 N N . VAL A 1 170 ? 12.048 -9.493 -12.890 1.00 96.12 170 VAL A N 1
ATOM 1354 C CA . VAL A 1 170 ? 10.936 -9.907 -12.018 1.00 96.12 170 VAL A CA 1
ATOM 1355 C C . VAL A 1 170 ? 9.696 -10.322 -12.814 1.00 96.12 170 VAL A C 1
ATOM 1357 O O . VAL A 1 170 ? 9.164 -11.410 -12.586 1.00 96.12 170 VAL A O 1
ATOM 1360 N N . LEU A 1 171 ? 9.255 -9.517 -13.788 1.00 92.94 171 LEU A N 1
ATOM 1361 C CA . LEU A 1 171 ? 8.104 -9.881 -14.623 1.00 92.94 171 LEU A CA 1
ATOM 1362 C C . LEU A 1 171 ? 8.380 -11.103 -15.511 1.00 92.94 171 LEU A C 1
ATOM 1364 O O . LEU A 1 171 ? 7.467 -11.889 -15.748 1.00 92.94 171 LEU A O 1
ATOM 1368 N N . LYS A 1 172 ? 9.623 -11.298 -15.974 1.00 93.06 172 LYS A N 1
ATOM 1369 C CA . LYS A 1 172 ? 9.981 -12.444 -16.829 1.00 93.06 172 LYS A CA 1
ATOM 1370 C C . LYS A 1 172 ? 10.092 -13.756 -16.056 1.00 93.06 172 LYS A C 1
ATOM 1372 O O . LYS A 1 172 ? 9.650 -14.782 -16.561 1.00 93.06 172 LYS A O 1
ATOM 1377 N N . GLN A 1 173 ? 10.667 -13.736 -14.852 1.00 93.81 173 GLN A N 1
ATOM 1378 C CA . GLN A 1 173 ? 10.787 -14.936 -14.013 1.00 93.81 173 GLN A CA 1
ATOM 1379 C C . GLN A 1 173 ? 9.481 -15.279 -13.275 1.00 93.81 173 GLN A C 1
ATOM 1381 O O . GLN A 1 173 ? 9.305 -16.402 -12.811 1.00 93.81 173 GLN A O 1
ATOM 1386 N N . GLY A 1 174 ? 8.553 -14.321 -13.174 1.00 93.81 174 GLY A N 1
ATOM 1387 C CA . GLY A 1 174 ? 7.215 -14.530 -12.619 1.00 93.81 174 GLY A CA 1
ATOM 1388 C C . GLY A 1 174 ? 7.133 -14.491 -11.090 1.00 93.81 174 GLY A C 1
ATOM 1389 O O . GLY A 1 174 ? 6.062 -14.744 -10.546 1.00 93.81 174 GLY A O 1
ATOM 1390 N N . HIS A 1 175 ? 8.224 -14.157 -10.393 1.00 95.88 175 HIS A N 1
ATOM 1391 C CA . HIS A 1 175 ? 8.249 -13.987 -8.938 1.00 95.88 175 HIS A CA 1
ATOM 1392 C C . HIS A 1 175 ? 9.232 -12.882 -8.494 1.00 95.88 175 HIS A C 1
ATOM 1394 O O . HIS A 1 175 ? 10.189 -12.583 -9.212 1.00 95.88 175 HIS A O 1
ATOM 1400 N N . PRO A 1 176 ? 9.036 -12.257 -7.315 1.00 97.25 176 PRO A N 1
ATOM 1401 C CA . PRO A 1 176 ? 9.975 -11.277 -6.750 1.00 97.25 176 PRO A CA 1
ATOM 1402 C C . PRO A 1 176 ? 11.352 -11.876 -6.411 1.00 97.25 176 PRO A C 1
ATOM 1404 O O . PRO A 1 176 ? 11.467 -13.082 -6.183 1.00 97.25 176 PRO A O 1
ATOM 1407 N N . TYR A 1 177 ? 12.383 -11.028 -6.283 1.00 96.06 177 TYR A N 1
ATOM 1408 C CA . TYR A 1 177 ? 13.771 -11.442 -5.990 1.00 96.06 177 TYR A CA 1
ATOM 1409 C C . TYR A 1 177 ? 13.941 -12.239 -4.692 1.00 96.06 177 TYR A C 1
ATOM 1411 O O . TYR A 1 177 ? 14.866 -13.033 -4.569 1.00 96.06 177 TYR A O 1
ATOM 1419 N N . LYS A 1 178 ? 13.066 -12.014 -3.708 1.00 95.56 178 LYS A N 1
ATOM 1420 C CA . LYS A 1 178 ? 13.135 -12.668 -2.396 1.00 95.56 178 LYS A CA 1
ATOM 1421 C C . LYS A 1 178 ? 12.722 -14.140 -2.410 1.00 95.56 178 LYS A C 1
ATOM 1423 O O . LYS A 1 178 ? 13.048 -14.860 -1.468 1.00 95.56 178 LYS A O 1
ATOM 1428 N N . PHE A 1 179 ? 12.016 -14.568 -3.453 1.00 97.06 179 PHE A N 1
ATOM 1429 C CA . PHE A 1 179 ? 11.577 -15.948 -3.614 1.00 97.06 179 PHE A CA 1
ATOM 1430 C C . PHE A 1 179 ? 12.652 -16.759 -4.325 1.00 97.06 179 PHE A C 1
ATOM 1432 O O . PHE A 1 179 ? 13.204 -16.311 -5.328 1.00 97.06 179 PHE A O 1
ATOM 1439 N N . THR A 1 180 ? 12.922 -17.958 -3.812 1.00 94.94 180 THR A N 1
ATOM 1440 C CA . THR A 1 180 ? 13.918 -18.877 -4.377 1.00 94.94 180 THR A CA 1
ATOM 1441 C C . THR A 1 180 ? 13.554 -19.296 -5.796 1.00 94.94 180 THR A C 1
ATOM 1443 O O . THR A 1 180 ? 14.412 -19.330 -6.673 1.00 94.94 180 THR A O 1
ATOM 1446 N N . ASP A 1 181 ? 12.277 -19.598 -6.013 1.00 95.56 181 ASP A N 1
ATOM 1447 C CA . ASP A 1 181 ? 11.738 -20.027 -7.293 1.00 95.56 181 ASP A CA 1
ATOM 1448 C C . ASP A 1 181 ? 10.220 -19.789 -7.355 1.00 95.56 181 ASP A C 1
ATOM 1450 O O . ASP A 1 181 ? 9.564 -19.390 -6.382 1.0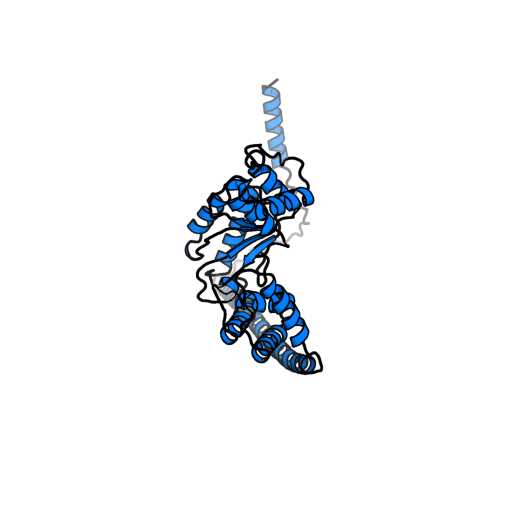0 95.56 181 ASP A O 1
ATOM 1454 N N . ILE A 1 182 ? 9.651 -20.069 -8.527 1.00 96.31 182 ILE A N 1
ATOM 1455 C CA . ILE A 1 182 ? 8.215 -19.954 -8.784 1.00 96.31 182 ILE A CA 1
ATOM 1456 C C . ILE A 1 182 ? 7.367 -20.908 -7.920 1.00 96.31 182 ILE A C 1
ATOM 1458 O O . ILE A 1 182 ? 6.208 -20.610 -7.631 1.00 96.31 182 ILE A O 1
ATOM 1462 N N . GLY A 1 183 ? 7.921 -22.041 -7.480 1.00 97.62 183 GLY A N 1
ATOM 1463 C CA . GLY A 1 183 ? 7.250 -23.000 -6.604 1.00 97.62 183 GLY A CA 1
ATOM 1464 C C . GLY A 1 183 ? 7.044 -22.434 -5.201 1.00 97.62 183 GLY A C 1
ATOM 1465 O O . GLY A 1 183 ? 5.913 -22.425 -4.709 1.00 97.62 183 GLY A O 1
ATOM 1466 N N . GLN A 1 184 ? 8.099 -21.874 -4.594 1.00 97.88 184 GLN A N 1
ATOM 1467 C CA . GLN A 1 184 ? 7.998 -21.174 -3.307 1.00 97.88 184 GLN A CA 1
ATOM 1468 C C . GLN A 1 184 ? 6.992 -20.020 -3.394 1.00 97.88 184 GLN A C 1
ATOM 1470 O O . GLN A 1 184 ? 6.162 -19.856 -2.500 1.00 97.88 184 GLN A O 1
ATOM 1475 N N . PHE A 1 185 ? 7.031 -19.250 -4.486 1.00 98.12 185 PHE A N 1
ATOM 1476 C CA . PHE A 1 185 ? 6.106 -18.139 -4.705 1.00 98.12 185 PHE A CA 1
ATOM 1477 C C . PHE A 1 185 ? 4.639 -18.588 -4.771 1.00 98.12 185 PHE A C 1
ATOM 1479 O O . PHE A 1 185 ? 3.780 -17.986 -4.125 1.00 98.12 185 PHE A O 1
ATOM 1486 N N . ASN A 1 186 ? 4.345 -19.668 -5.498 1.00 97.62 186 ASN A N 1
ATOM 1487 C CA . ASN A 1 186 ? 2.984 -20.194 -5.615 1.00 97.62 186 ASN A CA 1
ATOM 1488 C C . ASN A 1 186 ? 2.449 -20.755 -4.290 1.00 97.62 186 ASN A C 1
ATOM 1490 O O . ASN A 1 186 ? 1.290 -20.505 -3.952 1.00 97.62 186 ASN A O 1
ATOM 1494 N N . ASN A 1 187 ? 3.284 -21.461 -3.522 1.00 98.12 187 ASN A N 1
ATOM 1495 C CA . ASN A 1 187 ? 2.901 -21.967 -2.201 1.00 98.12 187 ASN A CA 1
ATOM 1496 C C . ASN A 1 187 ? 2.584 -20.812 -1.245 1.00 98.12 187 ASN A C 1
ATOM 1498 O O . ASN A 1 187 ? 1.491 -20.764 -0.679 1.00 98.12 187 ASN A O 1
ATOM 1502 N N . PHE A 1 188 ? 3.479 -19.821 -1.177 1.00 98.38 188 PHE A N 1
ATOM 1503 C CA . PHE A 1 188 ? 3.292 -18.611 -0.378 1.00 98.38 188 PHE A CA 1
ATOM 1504 C C . PHE A 1 188 ? 1.986 -17.894 -0.726 1.00 98.38 188 PHE A C 1
ATOM 1506 O O . PHE A 1 188 ? 1.200 -17.543 0.153 1.00 98.38 188 PHE A O 1
ATOM 1513 N N . LYS A 1 189 ? 1.730 -17.698 -2.024 1.00 96.38 189 LYS A N 1
ATOM 1514 C CA . LYS A 1 189 ? 0.516 -17.054 -2.531 1.00 96.38 189 LYS A CA 1
ATOM 1515 C C . LYS A 1 189 ? -0.748 -17.776 -2.064 1.00 96.38 189 LYS A C 1
ATOM 1517 O O . LYS A 1 189 ? -1.694 -17.121 -1.627 1.00 96.38 189 LYS A O 1
ATOM 1522 N N . ASN A 1 190 ? -0.775 -19.104 -2.150 1.00 96.56 190 ASN A N 1
ATOM 1523 C CA . ASN A 1 190 ? -1.936 -19.896 -1.747 1.00 96.56 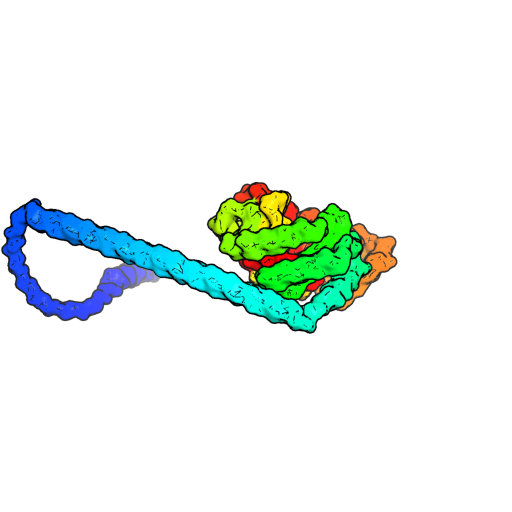190 ASN A CA 1
ATOM 1524 C C . ASN A 1 190 ? -2.156 -19.851 -0.230 1.00 96.56 190 ASN A C 1
ATOM 1526 O O . ASN A 1 190 ? -3.290 -19.657 0.213 1.00 96.56 190 ASN A O 1
ATOM 1530 N N . GLU A 1 191 ? -1.085 -19.968 0.558 1.00 97.56 191 GLU A N 1
ATOM 1531 C CA . GLU A 1 191 ? -1.146 -19.868 2.019 1.00 97.56 191 GLU A CA 1
ATOM 1532 C C . GLU A 1 191 ? -1.625 -18.491 2.477 1.00 97.56 191 GLU A C 1
ATOM 1534 O O . GLU A 1 191 ? -2.550 -18.404 3.283 1.00 97.56 191 GLU A O 1
ATOM 1539 N N . LEU A 1 192 ? -1.065 -17.410 1.922 1.00 97.69 192 LEU A N 1
ATOM 1540 C CA . LEU A 1 192 ? -1.453 -16.049 2.287 1.00 97.69 192 LEU A CA 1
ATOM 1541 C C . LEU A 1 192 ? -2.927 -15.779 1.964 1.00 97.69 192 LEU A C 1
ATOM 1543 O O . LEU A 1 192 ? -3.649 -15.236 2.798 1.00 97.69 192 LEU A O 1
ATOM 1547 N N . LYS A 1 193 ? -3.397 -16.175 0.774 1.00 96.81 193 LYS A N 1
ATOM 1548 C CA . LYS A 1 193 ? -4.799 -15.970 0.370 1.00 96.81 193 LYS A CA 1
ATOM 1549 C C . LYS A 1 193 ? 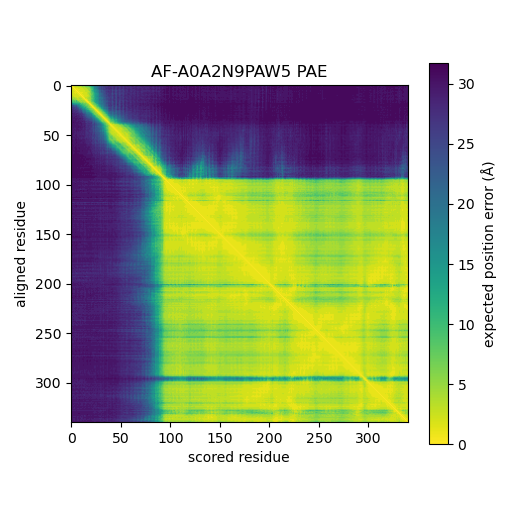-5.768 -16.791 1.214 1.00 96.81 193 LYS A C 1
ATOM 1551 O O . LYS A 1 193 ? -6.828 -16.285 1.573 1.00 96.81 193 LYS A O 1
ATOM 1556 N N . THR A 1 194 ? -5.406 -18.031 1.540 1.00 96.25 194 THR A N 1
ATOM 1557 C CA . THR A 1 194 ? -6.217 -18.890 2.416 1.00 96.25 194 THR A CA 1
ATOM 1558 C C . THR A 1 194 ? -6.282 -18.300 3.817 1.00 96.25 194 THR A C 1
ATOM 1560 O O . THR A 1 194 ? -7.369 -18.061 4.328 1.00 96.25 194 THR A O 1
ATOM 1563 N N . GLY A 1 195 ? -5.133 -17.932 4.383 1.00 97.19 195 GLY A N 1
ATOM 1564 C CA . GLY A 1 195 ? -5.068 -17.342 5.711 1.00 97.19 195 GLY A CA 1
ATOM 1565 C C . GLY A 1 195 ? -5.817 -16.013 5.827 1.00 97.19 195 GLY A C 1
ATOM 1566 O O . GLY A 1 195 ? -6.496 -15.794 6.823 1.00 97.19 195 GLY A O 1
ATOM 1567 N N . LEU A 1 196 ? -5.755 -15.144 4.807 1.00 97.00 196 LEU A N 1
ATOM 1568 C CA . LEU A 1 196 ? -6.547 -13.905 4.762 1.00 97.00 196 LEU A CA 1
ATOM 1569 C C . LEU A 1 196 ? -8.052 -14.200 4.765 1.00 97.00 196 LEU A C 1
ATOM 1571 O O . LEU A 1 196 ? -8.806 -13.569 5.505 1.00 97.00 196 LEU A O 1
ATOM 1575 N N . LYS A 1 197 ? -8.487 -15.186 3.977 1.00 95.62 197 LYS A N 1
ATOM 1576 C CA . LYS A 1 197 ? -9.886 -15.617 3.944 1.00 95.62 197 LYS A CA 1
ATOM 1577 C C . LYS A 1 197 ? -10.342 -16.162 5.301 1.00 95.62 197 LYS A C 1
ATOM 1579 O O . LYS A 1 197 ? -11.434 -15.811 5.741 1.00 95.62 197 LYS A O 1
ATOM 1584 N N . ASP A 1 198 ? -9.517 -16.971 5.961 1.00 95.75 198 ASP A N 1
ATOM 1585 C CA . ASP A 1 198 ? -9.841 -17.601 7.249 1.00 95.75 198 ASP A CA 1
ATOM 1586 C C . ASP A 1 198 ? -10.030 -16.575 8.376 1.00 95.75 198 ASP A C 1
ATOM 1588 O O . ASP A 1 198 ? -10.825 -16.797 9.286 1.00 95.75 198 ASP A O 1
ATOM 1592 N N . ILE A 1 199 ? -9.359 -15.422 8.287 1.00 94.44 199 ILE A N 1
ATOM 1593 C CA . ILE A 1 199 ? -9.535 -14.295 9.219 1.00 94.44 199 ILE A CA 1
ATOM 1594 C C . ILE A 1 199 ? -10.596 -13.278 8.756 1.00 94.44 199 ILE A C 1
ATOM 1596 O O . ILE A 1 199 ? -10.660 -12.162 9.268 1.00 94.44 199 ILE A O 1
ATOM 1600 N N . GLY A 1 200 ? -11.420 -13.632 7.764 1.00 91.69 200 GLY A N 1
ATOM 1601 C CA . GLY A 1 200 ? -12.527 -12.798 7.285 1.00 91.69 200 GLY A CA 1
ATOM 1602 C C . GLY A 1 200 ? -12.139 -11.685 6.305 1.00 91.69 200 GLY A C 1
ATOM 1603 O O . GLY A 1 200 ? -12.982 -10.862 5.956 1.00 91.69 200 GLY A O 1
ATOM 1604 N N . VAL A 1 201 ? -10.898 -11.656 5.810 1.00 93.31 201 VAL A N 1
ATOM 1605 C CA . VAL A 1 201 ? -10.431 -10.690 4.800 1.00 93.31 201 VAL A CA 1
ATOM 1606 C C . VAL A 1 201 ? -10.554 -11.319 3.415 1.00 93.31 201 VAL A C 1
ATOM 1608 O O . VAL A 1 201 ? -9.597 -11.829 2.831 1.00 93.31 201 VAL A O 1
ATOM 1611 N N . SER A 1 202 ? -11.772 -11.307 2.877 1.00 83.81 202 SER A N 1
ATOM 1612 C CA . SER A 1 202 ? -12.047 -11.861 1.552 1.00 83.81 202 SER A CA 1
ATOM 1613 C C . SER A 1 202 ? -11.803 -10.822 0.460 1.00 83.81 202 SER A C 1
ATOM 1615 O O . SER A 1 202 ? -12.646 -9.966 0.206 1.00 83.81 202 SER A O 1
ATOM 1617 N N . THR A 1 203 ? -10.675 -10.928 -0.242 1.00 89.06 203 THR A N 1
ATOM 1618 C CA . THR A 1 203 ? -10.419 -10.146 -1.456 1.00 89.06 203 THR A CA 1
ATOM 1619 C C . THR A 1 203 ? -9.780 -10.982 -2.558 1.00 89.06 203 THR A C 1
ATOM 1621 O O . THR A 1 203 ? -8.959 -11.867 -2.314 1.00 89.06 203 THR A O 1
ATOM 1624 N N . ALA A 1 204 ? -10.150 -10.676 -3.802 1.00 85.69 204 ALA A N 1
ATOM 1625 C CA . ALA A 1 204 ? -9.475 -11.192 -4.987 1.00 85.69 204 ALA A CA 1
ATOM 1626 C C . ALA A 1 204 ? -8.182 -10.423 -5.309 1.00 85.69 204 ALA A C 1
ATOM 1628 O O . ALA A 1 204 ? -7.471 -10.790 -6.246 1.00 85.69 204 ALA A O 1
ATOM 1629 N N . ASP A 1 205 ? -7.897 -9.338 -4.589 1.00 93.81 205 ASP A N 1
ATOM 1630 C CA . ASP A 1 205 ? -6.791 -8.434 -4.858 1.00 93.81 205 ASP A CA 1
ATOM 1631 C C . ASP A 1 205 ? -5.805 -8.384 -3.698 1.00 93.81 205 ASP A C 1
ATOM 1633 O O . ASP A 1 205 ? -5.863 -7.530 -2.821 1.00 93.81 205 ASP A O 1
ATOM 1637 N N . VAL A 1 206 ? -4.892 -9.352 -3.707 1.00 95.75 206 VAL A N 1
ATOM 1638 C CA . VAL A 1 206 ? -3.743 -9.406 -2.807 1.00 95.75 206 VAL A CA 1
ATOM 1639 C C . VAL A 1 206 ? -2.502 -9.100 -3.629 1.00 95.75 206 VAL A C 1
ATOM 1641 O O . VAL A 1 206 ? -2.361 -9.590 -4.747 1.00 95.75 206 VAL A O 1
ATOM 1644 N N . ARG A 1 207 ? -1.615 -8.264 -3.105 1.00 95.25 207 ARG A N 1
ATOM 1645 C CA . ARG A 1 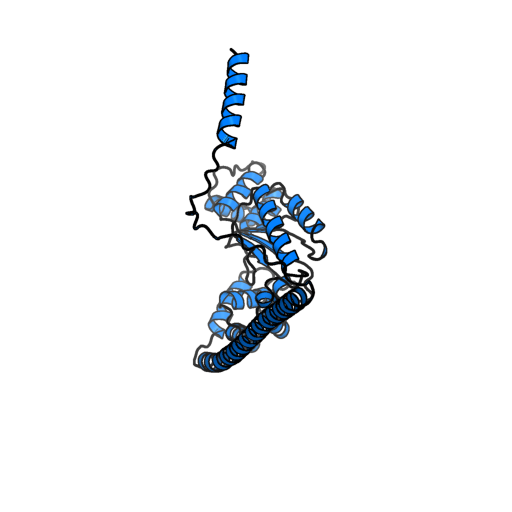207 ? -0.491 -7.688 -3.835 1.00 95.25 207 ARG A CA 1
ATOM 1646 C C . ARG A 1 207 ? 0.803 -7.856 -3.052 1.00 95.25 207 ARG A C 1
ATOM 1648 O O . ARG A 1 207 ? 0.830 -7.671 -1.837 1.00 95.25 207 ARG A O 1
ATOM 1655 N N . ILE A 1 208 ? 1.878 -8.149 -3.777 1.00 95.75 208 ILE A N 1
ATOM 1656 C CA . ILE A 1 208 ? 3.247 -7.867 -3.336 1.00 95.75 208 ILE A CA 1
ATOM 1657 C C . ILE A 1 208 ? 3.643 -6.504 -3.883 1.00 95.75 208 ILE A C 1
ATOM 1659 O O . ILE A 1 208 ? 3.371 -6.212 -5.049 1.00 95.75 208 ILE A O 1
ATOM 1663 N N . GLN A 1 209 ? 4.298 -5.699 -3.054 1.00 92.06 209 GLN A N 1
ATOM 1664 C CA . GLN A 1 209 ? 4.772 -4.358 -3.377 1.00 92.06 209 GLN A CA 1
ATOM 1665 C C . GLN A 1 209 ? 6.235 -4.166 -2.951 1.00 92.06 209 GLN A C 1
ATOM 1667 O O . GLN A 1 209 ? 6.907 -5.072 -2.446 1.00 92.06 209 GLN A O 1
ATOM 1672 N N . GLY A 1 210 ? 6.737 -2.955 -3.183 1.00 91.88 210 GLY A N 1
ATOM 1673 C CA . GLY A 1 210 ? 7.955 -2.479 -2.546 1.00 91.88 210 GLY A CA 1
ATOM 1674 C C . GLY A 1 210 ? 9.245 -2.894 -3.241 1.00 91.88 210 GLY A C 1
ATOM 1675 O O . GLY A 1 210 ? 9.345 -2.959 -4.470 1.00 91.88 210 GLY A O 1
ATOM 1676 N N . SER A 1 211 ? 10.298 -3.058 -2.443 1.00 94.06 211 SER A N 1
ATOM 1677 C CA . SER A 1 211 ? 11.667 -3.202 -2.955 1.00 94.06 211 SER A CA 1
ATOM 1678 C C . SER A 1 211 ? 11.935 -4.576 -3.585 1.00 94.06 211 SER A C 1
ATOM 1680 O O . SER A 1 211 ? 12.660 -4.654 -4.577 1.00 94.06 211 SER A O 1
ATOM 1682 N N . SER A 1 212 ? 11.276 -5.634 -3.100 1.00 96.56 212 SER A N 1
ATOM 1683 C CA . SER A 1 212 ? 11.413 -7.014 -3.606 1.00 96.56 212 SER A CA 1
ATOM 1684 C C . SER A 1 212 ? 11.102 -7.182 -5.099 1.00 96.56 212 SER A C 1
ATOM 1686 O O . SER A 1 212 ? 11.570 -8.129 -5.732 1.00 96.56 212 SER A O 1
ATOM 1688 N N . LEU A 1 213 ? 10.351 -6.241 -5.678 1.00 96.81 213 LEU A N 1
ATOM 1689 C CA . LEU A 1 213 ? 10.004 -6.209 -7.097 1.00 96.81 213 LEU A CA 1
ATOM 1690 C C . LEU A 1 213 ? 11.036 -5.496 -7.976 1.00 96.81 213 LEU A C 1
ATOM 1692 O O . LEU A 1 213 ? 10.879 -5.468 -9.193 1.00 96.81 213 LEU A O 1
ATOM 1696 N N . ARG A 1 214 ? 12.045 -4.854 -7.383 1.00 95.19 214 ARG A N 1
ATOM 1697 C CA . ARG A 1 214 ? 12.892 -3.873 -8.079 1.00 95.19 214 ARG A CA 1
ATOM 1698 C C . ARG A 1 214 ? 14.378 -4.008 -7.775 1.00 95.19 214 ARG A C 1
ATOM 1700 O O . ARG A 1 214 ? 15.199 -3.549 -8.565 1.00 95.19 214 ARG A O 1
ATOM 1707 N N . THR A 1 215 ? 14.745 -4.624 -6.654 1.00 94.75 215 THR A N 1
ATOM 1708 C CA . THR A 1 215 ? 16.147 -4.802 -6.265 1.00 94.75 215 THR A CA 1
ATOM 1709 C C . THR A 1 215 ? 16.440 -6.235 -5.809 1.00 94.75 215 THR A C 1
ATOM 1711 O O . THR A 1 215 ? 15.660 -6.790 -5.032 1.00 94.75 215 THR A O 1
ATOM 1714 N N . PRO A 1 216 ? 17.571 -6.829 -6.242 1.00 93.94 216 PRO A N 1
ATOM 1715 C CA . PRO A 1 216 ? 18.017 -8.137 -5.759 1.00 93.94 216 PRO A CA 1
ATOM 1716 C C . PRO A 1 216 ? 18.365 -8.132 -4.266 1.00 93.94 216 PRO A C 1
ATOM 1718 O O . PRO A 1 216 ? 18.216 -9.148 -3.597 1.00 93.94 216 PRO A O 1
ATOM 1721 N N . ASN A 1 217 ? 18.759 -6.977 -3.725 1.00 92.75 217 ASN A N 1
ATOM 1722 C CA . ASN A 1 217 ? 19.154 -6.817 -2.324 1.00 92.75 217 ASN A CA 1
ATOM 1723 C C . ASN A 1 217 ? 17.989 -6.320 -1.449 1.00 92.75 217 ASN A C 1
ATOM 1725 O O . ASN A 1 217 ? 18.202 -5.570 -0.498 1.00 92.75 217 ASN A O 1
ATOM 1729 N N . ALA A 1 218 ? 16.744 -6.652 -1.801 1.00 94.62 218 ALA A N 1
ATOM 1730 C CA . ALA A 1 218 ? 15.578 -6.264 -1.011 1.00 94.62 218 ALA A CA 1
ATOM 1731 C C . ALA A 1 218 ? 15.673 -6.810 0.423 1.00 94.62 218 ALA A C 1
ATOM 1733 O O . ALA A 1 218 ? 16.030 -7.968 0.630 1.00 94.62 218 ALA A O 1
ATOM 1734 N N . ASN A 1 219 ? 15.301 -6.007 1.421 1.00 94.19 219 ASN A N 1
ATOM 1735 C CA . ASN A 1 219 ? 15.388 -6.408 2.832 1.00 94.19 219 ASN A CA 1
ATOM 1736 C C . ASN A 1 219 ? 14.173 -7.205 3.305 1.00 94.19 219 ASN A C 1
ATOM 1738 O O . ASN A 1 219 ? 14.296 -8.034 4.202 1.00 94.19 219 ASN A O 1
ATOM 1742 N N . ASP A 1 220 ? 13.040 -7.051 2.636 1.00 95.69 220 ASP A N 1
ATOM 1743 C CA . ASP A 1 220 ? 11.723 -7.538 3.036 1.00 95.69 220 ASP A CA 1
ATOM 1744 C C . ASP A 1 220 ? 10.816 -7.755 1.813 1.00 95.69 220 ASP A C 1
ATOM 1746 O O . ASP A 1 220 ? 11.184 -7.452 0.671 1.00 95.69 220 ASP A O 1
ATOM 1750 N N . VAL A 1 221 ? 9.637 -8.324 2.059 1.00 96.00 221 VAL A N 1
ATOM 1751 C CA . VAL A 1 221 ? 8.524 -8.384 1.108 1.00 96.00 221 VAL A CA 1
ATOM 1752 C C . VAL A 1 221 ? 7.354 -7.607 1.704 1.00 96.00 221 VAL A C 1
ATOM 1754 O O . VAL A 1 221 ? 6.835 -7.982 2.755 1.00 96.00 221 VAL A O 1
ATOM 1757 N N . ASP A 1 222 ? 6.924 -6.550 1.014 1.00 95.06 222 ASP A N 1
ATOM 1758 C CA . ASP A 1 222 ? 5.748 -5.767 1.394 1.00 95.06 222 ASP A CA 1
ATOM 1759 C C . ASP A 1 222 ? 4.477 -6.417 0.837 1.00 95.06 222 ASP A C 1
ATOM 1761 O O . ASP A 1 222 ? 4.399 -6.730 -0.356 1.00 95.06 222 ASP A O 1
ATOM 1765 N N . LEU A 1 223 ? 3.473 -6.606 1.696 1.00 96.50 223 LEU A N 1
ATOM 1766 C CA . LEU A 1 223 ? 2.224 -7.297 1.371 1.00 96.50 223 LEU A CA 1
ATOM 1767 C C . LEU A 1 223 ? 1.015 -6.407 1.630 1.00 96.50 223 LEU A C 1
ATOM 1769 O O . LEU A 1 223 ? 0.913 -5.797 2.697 1.00 96.50 223 LEU A O 1
ATOM 1773 N N . ALA A 1 224 ? 0.068 -6.410 0.695 1.00 95.69 224 ALA A N 1
ATOM 1774 C CA . ALA A 1 224 ? -1.189 -5.688 0.825 1.00 95.69 224 ALA A CA 1
ATOM 1775 C C . ALA A 1 224 ? -2.387 -6.518 0.347 1.00 95.69 224 ALA A C 1
ATOM 1777 O O . ALA A 1 224 ? -2.372 -7.072 -0.747 1.00 95.69 224 ALA A O 1
ATOM 1778 N N . ALA A 1 225 ? -3.454 -6.557 1.139 1.00 96.75 225 ALA A N 1
ATOM 1779 C CA . ALA A 1 225 ? -4.779 -7.002 0.731 1.00 96.75 225 ALA A CA 1
ATOM 1780 C C . ALA A 1 225 ? -5.641 -5.767 0.444 1.00 96.75 225 ALA A C 1
ATOM 1782 O O . ALA A 1 225 ? -5.832 -4.923 1.321 1.00 96.75 225 ALA A O 1
ATOM 1783 N N . ILE A 1 226 ? -6.141 -5.648 -0.782 1.00 96.25 226 ILE A N 1
ATOM 1784 C CA . ILE A 1 226 ? -6.944 -4.508 -1.217 1.00 96.25 226 ILE A CA 1
ATOM 1785 C C . ILE A 1 226 ? -8.422 -4.844 -1.056 1.00 96.25 226 ILE A C 1
ATOM 1787 O O . ILE A 1 226 ? -8.915 -5.766 -1.703 1.00 96.25 226 ILE A O 1
ATOM 1791 N N . ILE A 1 227 ? -9.132 -4.110 -0.207 1.00 95.94 227 ILE A N 1
ATOM 1792 C CA . ILE A 1 227 ? -10.561 -4.311 0.066 1.00 95.94 227 ILE A CA 1
ATOM 1793 C C . ILE A 1 227 ? -11.390 -3.101 -0.375 1.00 95.94 227 ILE A C 1
ATOM 1795 O O . ILE A 1 227 ? -10.847 -2.042 -0.703 1.00 95.94 227 ILE A O 1
ATOM 1799 N N . SER A 1 228 ? -12.714 -3.263 -0.415 1.00 94.81 228 SER A N 1
ATOM 1800 C CA . SER A 1 228 ? -13.617 -2.154 -0.725 1.00 94.81 228 SER A CA 1
ATOM 1801 C C . SER A 1 228 ? -13.611 -1.104 0.394 1.00 94.81 228 SER A C 1
ATOM 1803 O O . SER A 1 228 ? -13.296 -1.406 1.547 1.00 94.81 228 SER A O 1
ATOM 1805 N N . GLU A 1 229 ? -13.992 0.137 0.075 1.00 93.62 229 GLU A N 1
ATOM 1806 C CA . GLU A 1 229 ? -14.141 1.178 1.103 1.00 93.62 229 GLU A CA 1
ATOM 1807 C C . GLU A 1 229 ? -15.201 0.799 2.144 1.00 93.62 229 GLU A C 1
ATOM 1809 O O . GLU A 1 229 ? -15.013 1.055 3.329 1.00 93.62 229 GLU A O 1
ATOM 1814 N N . THR A 1 230 ? -16.274 0.125 1.725 1.00 94.88 230 THR A N 1
ATOM 1815 C CA . THR A 1 230 ? -17.326 -0.355 2.626 1.00 94.88 230 THR A CA 1
ATOM 1816 C C . THR A 1 230 ? -16.808 -1.404 3.606 1.00 94.88 230 THR A C 1
ATOM 1818 O O . THR A 1 230 ? -17.074 -1.296 4.802 1.00 94.88 230 THR A O 1
ATOM 1821 N N . ASP A 1 231 ? -16.048 -2.394 3.132 1.00 95.38 231 ASP A N 1
ATOM 1822 C CA . ASP A 1 231 ? -15.465 -3.416 4.008 1.00 95.38 231 ASP A CA 1
ATOM 1823 C C . ASP A 1 231 ? -14.468 -2.787 4.982 1.00 95.38 231 ASP A C 1
ATOM 1825 O O . ASP A 1 231 ? -14.478 -3.102 6.171 1.00 95.38 231 ASP A O 1
ATOM 1829 N N . PHE A 1 232 ? -13.653 -1.844 4.501 1.00 95.56 232 PHE A N 1
ATOM 1830 C CA . PHE A 1 232 ? -12.702 -1.118 5.335 1.00 95.56 232 PHE A CA 1
ATOM 1831 C C . PHE A 1 232 ? -13.405 -0.325 6.442 1.00 95.56 232 PHE A C 1
ATOM 1833 O O . PHE A 1 232 ? -13.059 -0.457 7.617 1.00 95.56 232 PHE A O 1
ATOM 1840 N N . ASP A 1 233 ? -14.433 0.449 6.092 1.00 96.25 233 ASP A N 1
ATOM 1841 C CA . ASP A 1 233 ? -15.227 1.206 7.058 1.00 96.25 233 ASP A CA 1
ATOM 1842 C C . ASP A 1 233 ? -15.909 0.270 8.070 1.00 96.25 233 ASP A C 1
ATOM 1844 O O . ASP A 1 233 ? -15.949 0.573 9.262 1.00 96.25 233 ASP A O 1
ATOM 1848 N N . ASN A 1 234 ? -16.390 -0.901 7.641 1.00 95.94 234 ASN A N 1
ATOM 1849 C CA . ASN A 1 234 ? -16.968 -1.902 8.541 1.00 95.94 234 ASN A CA 1
ATOM 1850 C C . ASN A 1 234 ? -15.942 -2.480 9.527 1.00 95.94 234 ASN A C 1
ATOM 1852 O O . ASN A 1 234 ? -16.276 -2.646 10.702 1.00 95.94 234 ASN A O 1
ATOM 1856 N N . LEU A 1 235 ? -14.698 -2.727 9.099 1.00 95.38 235 LEU A N 1
ATOM 1857 C CA . LEU A 1 235 ? -13.614 -3.139 10.002 1.00 95.38 235 LEU A CA 1
ATOM 1858 C C . LEU A 1 235 ? -13.325 -2.061 11.054 1.00 95.38 235 LEU A C 1
ATOM 1860 O O . LEU A 1 235 ? -13.231 -2.367 12.244 1.00 95.38 235 LEU A O 1
ATOM 1864 N N . LEU A 1 236 ? -13.248 -0.791 10.637 1.00 96.00 236 LEU A N 1
ATOM 1865 C CA . LEU A 1 236 ? -13.046 0.319 11.569 1.00 96.00 236 LEU A CA 1
ATOM 1866 C C . LEU A 1 236 ? -14.206 0.438 12.561 1.00 96.00 236 LEU A C 1
ATOM 1868 O O . LEU A 1 236 ? -13.968 0.535 13.763 1.00 96.00 236 LEU A O 1
ATOM 1872 N N . LYS A 1 237 ? -15.457 0.402 12.090 1.00 97.00 237 LYS A N 1
ATOM 1873 C CA . LYS A 1 237 ? -16.634 0.480 12.967 1.00 97.00 237 LYS A CA 1
ATOM 1874 C C . LYS A 1 237 ? -16.654 -0.674 13.960 1.00 97.00 237 LYS A C 1
ATOM 1876 O O . LYS A 1 237 ? -16.753 -0.428 15.156 1.00 97.00 237 LYS A O 1
ATOM 1881 N N . SER A 1 238 ? -16.487 -1.907 13.484 1.00 94.69 238 SER A N 1
ATOM 1882 C CA . SER A 1 238 ? -16.465 -3.103 14.334 1.00 94.69 238 SER A CA 1
ATOM 1883 C C . SER A 1 238 ? -15.429 -2.982 15.453 1.00 94.69 238 SER A C 1
ATOM 1885 O O . SER A 1 238 ? -15.729 -3.222 16.623 1.00 94.69 238 SER A O 1
ATOM 1887 N N . PHE A 1 239 ? -14.218 -2.530 15.120 1.00 95.38 239 PHE A N 1
ATOM 1888 C CA . PHE A 1 239 ? -13.152 -2.449 16.104 1.00 95.38 239 PHE A CA 1
ATOM 1889 C C . PHE A 1 239 ? -13.238 -1.223 17.022 1.00 95.38 239 PHE A C 1
ATOM 1891 O O . PHE A 1 239 ? -12.990 -1.362 18.221 1.00 95.38 239 PHE A O 1
ATOM 1898 N N . TYR A 1 240 ? -13.522 -0.028 16.496 1.00 96.88 240 TYR A N 1
ATOM 1899 C CA . TYR A 1 240 ? -13.438 1.231 17.249 1.00 96.88 240 TYR A CA 1
ATOM 1900 C C . TYR A 1 240 ? -14.749 1.660 17.907 1.00 96.88 240 TYR A C 1
ATOM 1902 O O . TYR A 1 240 ? -14.718 2.577 18.736 1.00 96.88 240 TYR A O 1
ATOM 1910 N N . ASN A 1 241 ? -15.879 1.023 17.585 1.00 97.00 241 ASN A N 1
ATOM 1911 C CA . ASN A 1 241 ? -17.145 1.353 18.227 1.00 97.00 241 ASN A CA 1
ATOM 1912 C C . ASN A 1 241 ? -17.037 1.226 19.753 1.00 97.00 241 ASN A C 1
ATOM 1914 O O . ASN A 1 241 ? -16.493 0.253 20.278 1.00 97.00 241 ASN A O 1
ATOM 1918 N N . GLY A 1 242 ? -17.499 2.250 20.470 1.00 95.38 242 GLY A N 1
ATOM 1919 C CA . GLY A 1 242 ? -17.399 2.309 21.927 1.00 95.38 242 GLY A CA 1
ATOM 1920 C C . GLY A 1 242 ? -15.995 2.592 22.490 1.00 95.38 242 GLY A C 1
ATOM 1921 O O . GLY A 1 242 ? -15.855 2.733 23.704 1.00 95.38 242 GLY A O 1
ATOM 1922 N N . LYS A 1 243 ? -14.948 2.693 21.652 1.00 96.62 243 LYS A N 1
ATOM 1923 C CA . LYS A 1 243 ? -13.550 2.933 22.081 1.00 96.62 243 LYS A CA 1
ATOM 1924 C C . LYS A 1 243 ? -13.070 4.363 21.850 1.00 96.62 243 LYS A C 1
ATOM 1926 O O . LYS A 1 243 ? -12.040 4.761 22.398 1.00 96.62 243 LYS A O 1
ATOM 1931 N N . ILE A 1 244 ? -13.780 5.135 21.033 1.00 97.88 244 ILE A N 1
ATOM 1932 C CA . ILE A 1 244 ? -13.478 6.544 20.771 1.00 97.88 244 ILE A CA 1
ATOM 1933 C C . ILE A 1 244 ? -14.245 7.401 21.772 1.00 97.88 244 ILE A C 1
ATOM 1935 O O . ILE A 1 244 ? -15.454 7.241 21.927 1.00 97.88 244 ILE A O 1
ATOM 1939 N N . THR A 1 245 ? -13.548 8.328 22.431 1.00 98.19 245 THR A N 1
ATOM 1940 C CA . THR A 1 245 ? -14.181 9.312 23.314 1.00 98.19 245 THR A CA 1
ATOM 1941 C C . THR A 1 245 ? -13.786 10.738 22.939 1.00 98.19 245 THR A C 1
ATOM 1943 O O . THR A 1 245 ? -12.627 10.991 22.596 1.00 98.19 245 THR A O 1
ATOM 1946 N N . LYS A 1 246 ? -14.750 11.663 23.035 1.00 98.12 246 LYS A N 1
ATOM 1947 C CA . LYS A 1 246 ? -14.579 13.119 22.918 1.00 98.12 246 LYS A CA 1
ATOM 1948 C C . LYS A 1 246 ? -15.056 13.766 24.213 1.00 98.12 246 LYS A C 1
ATOM 1950 O O . LYS A 1 246 ? -16.196 13.549 24.610 1.00 98.12 246 LYS A O 1
ATOM 1955 N N . ASN A 1 247 ? -14.210 14.538 24.894 1.00 97.50 247 ASN A N 1
ATOM 1956 C CA . ASN A 1 247 ? -14.518 15.117 26.212 1.00 97.50 247 ASN A CA 1
ATOM 1957 C C . ASN A 1 247 ? -15.060 14.072 27.210 1.00 97.50 247 ASN A C 1
ATOM 1959 O O . ASN A 1 247 ? -16.018 14.327 27.934 1.00 97.50 247 ASN A O 1
ATOM 1963 N N . ASN A 1 248 ? -14.460 12.876 27.216 1.00 95.31 248 ASN A N 1
ATOM 1964 C CA . ASN A 1 248 ? -14.870 11.709 28.012 1.00 95.31 248 ASN A CA 1
ATOM 1965 C C . ASN A 1 248 ? -16.244 11.099 27.672 1.00 95.31 248 ASN A C 1
ATOM 1967 O O . ASN A 1 248 ? -16.655 10.155 28.340 1.00 95.31 248 ASN A O 1
ATOM 1971 N N . LEU A 1 249 ? -16.926 11.568 26.626 1.00 97.81 249 LEU A N 1
ATOM 1972 C CA . LEU A 1 249 ? -18.142 10.941 26.112 1.00 97.81 249 LEU A CA 1
ATOM 1973 C C . LEU A 1 249 ? -17.800 9.972 24.986 1.00 97.81 249 LEU A C 1
ATOM 1975 O O . LEU A 1 249 ? -17.075 10.324 24.054 1.00 97.81 249 LEU A O 1
ATOM 1979 N N . THR A 1 250 ? -18.323 8.754 25.078 1.00 98.06 250 THR A N 1
ATOM 1980 C CA . THR A 1 250 ? -18.155 7.720 24.057 1.00 98.06 250 THR A CA 1
ATOM 1981 C C . THR A 1 250 ? -18.915 8.075 22.787 1.00 98.06 250 THR A C 1
ATOM 1983 O O . THR A 1 250 ? -20.064 8.508 22.844 1.00 98.06 250 THR A O 1
ATOM 1986 N N . ILE A 1 251 ? -18.268 7.872 21.641 1.00 97.69 251 ILE A N 1
ATOM 1987 C CA . ILE A 1 251 ? -18.858 8.065 20.318 1.00 97.69 251 ILE A CA 1
ATOM 1988 C C . ILE A 1 251 ? -19.274 6.699 19.768 1.00 97.69 251 ILE A C 1
ATOM 1990 O O . ILE A 1 251 ? -18.478 5.757 19.761 1.00 97.69 251 ILE A O 1
ATOM 1994 N N . ASP A 1 252 ? -20.521 6.610 19.311 1.00 97.50 252 ASP A N 1
ATOM 1995 C CA . ASP A 1 252 ? -21.057 5.439 18.618 1.00 97.50 252 ASP A CA 1
ATOM 1996 C C . ASP A 1 252 ? -20.757 5.533 17.120 1.00 97.50 252 ASP A C 1
ATOM 1998 O O . ASP A 1 252 ? -21.069 6.532 16.471 1.00 97.50 252 ASP A O 1
ATOM 2002 N N . LEU A 1 253 ? -20.109 4.501 16.588 1.00 97.81 253 LEU A N 1
ATOM 2003 C CA . LEU A 1 253 ? -19.689 4.411 15.191 1.00 97.81 253 LEU A CA 1
ATOM 2004 C C . LEU A 1 253 ? -20.596 3.488 14.368 1.00 97.81 253 LEU A C 1
ATOM 2006 O O . LEU A 1 253 ? -20.441 3.454 13.149 1.00 97.81 253 LEU A O 1
ATOM 2010 N N . SER A 1 254 ? -21.493 2.725 15.002 1.00 95.50 254 SER A N 1
ATOM 2011 C CA . SER A 1 254 ? -22.238 1.615 14.383 1.00 95.50 254 SER A CA 1
ATOM 2012 C C . SER A 1 254 ? -22.933 2.005 13.069 1.00 95.50 254 SER A C 1
ATOM 2014 O O . SER A 1 254 ? -22.729 1.342 12.046 1.00 95.50 254 SER A O 1
ATOM 2016 N N . ASP A 1 255 ? -23.625 3.146 13.075 1.00 95.25 255 ASP A N 1
ATOM 2017 C CA . ASP A 1 255 ? -24.402 3.664 11.941 1.00 95.25 255 ASP A CA 1
ATOM 2018 C C . ASP A 1 255 ? -23.708 4.804 11.175 1.00 95.25 255 ASP A C 1
ATOM 2020 O O . ASP A 1 255 ? -24.313 5.451 10.317 1.00 95.25 255 ASP A O 1
ATOM 2024 N N . MET A 1 256 ? -22.427 5.077 11.449 1.00 98.06 256 MET A N 1
ATOM 2025 C CA . MET A 1 256 ? -21.704 6.120 10.721 1.00 98.06 256 MET A CA 1
ATOM 2026 C C . MET A 1 256 ? -21.469 5.716 9.259 1.00 98.06 256 MET A C 1
ATOM 2028 O O . MET A 1 256 ? -20.886 4.674 8.947 1.00 98.06 256 MET A O 1
ATOM 2032 N N . SER A 1 257 ? -21.881 6.594 8.347 1.00 97.12 257 SER A N 1
ATOM 2033 C CA . SER A 1 257 ? -21.508 6.552 6.933 1.00 97.12 257 SER A CA 1
ATOM 2034 C C . SER A 1 257 ? -20.032 6.911 6.724 1.00 97.12 257 SER A C 1
ATOM 2036 O O . SER A 1 257 ? -19.398 7.531 7.581 1.00 97.12 257 SER A O 1
ATOM 2038 N N . ASN A 1 258 ? -19.496 6.611 5.538 1.00 95.31 258 ASN A N 1
ATOM 2039 C CA . ASN A 1 258 ? -18.136 6.997 5.148 1.00 95.31 258 ASN A CA 1
ATOM 2040 C C . ASN A 1 258 ? -17.866 8.504 5.340 1.00 95.31 258 ASN A C 1
ATOM 2042 O O . ASN A 1 258 ? -16.811 8.881 5.849 1.00 95.31 258 ASN A O 1
ATOM 2046 N N . VAL A 1 259 ? -18.842 9.358 5.002 1.00 97.06 259 VAL A N 1
ATOM 2047 C CA . VAL A 1 259 ? -18.753 10.821 5.163 1.00 97.06 259 VAL A CA 1
ATOM 2048 C C . VAL A 1 259 ? -18.676 11.216 6.640 1.00 97.06 259 VAL A C 1
ATOM 2050 O O . VAL A 1 259 ? -17.895 12.094 7.001 1.00 97.06 259 VAL A O 1
ATOM 2053 N N . GLN A 1 260 ? -19.440 10.553 7.511 1.00 98.19 260 GLN A N 1
ATOM 2054 C CA . GLN A 1 260 ? -19.393 10.801 8.956 1.00 98.19 260 GLN A CA 1
ATOM 2055 C C . GLN A 1 260 ? -18.083 10.304 9.577 1.00 98.19 260 GLN A C 1
ATOM 2057 O O . GLN A 1 260 ? -17.500 11.011 10.395 1.00 98.19 260 GLN A O 1
ATOM 2062 N N . LEU A 1 261 ? -17.572 9.147 9.141 1.00 98.19 261 LEU A N 1
ATOM 2063 C CA . LEU A 1 261 ? -16.253 8.654 9.552 1.00 98.19 261 LEU A CA 1
ATOM 2064 C C . LEU A 1 261 ? -15.139 9.617 9.115 1.00 98.19 261 LEU A C 1
ATOM 2066 O O . LEU A 1 261 ? -14.222 9.884 9.894 1.00 98.19 261 LEU A O 1
ATOM 2070 N N . LYS A 1 262 ? -15.252 10.203 7.913 1.00 97.00 262 LYS A N 1
ATOM 2071 C CA . LYS A 1 262 ? -14.340 11.254 7.443 1.00 97.00 262 LYS A CA 1
ATOM 2072 C C . LYS A 1 262 ? -14.382 12.474 8.347 1.00 97.00 262 LYS A C 1
ATOM 2074 O O . LYS A 1 262 ? -13.339 12.911 8.820 1.00 97.00 262 LYS A O 1
ATOM 2079 N N . ALA A 1 263 ? -15.580 12.998 8.598 1.00 98.19 263 ALA A N 1
ATOM 2080 C CA . ALA A 1 263 ? -15.765 14.175 9.436 1.00 98.19 263 ALA A CA 1
ATOM 2081 C C . ALA A 1 263 ? -15.222 13.951 10.857 1.00 98.19 263 ALA A C 1
ATOM 2083 O O . ALA A 1 263 ? -14.584 14.840 11.414 1.00 98.19 263 ALA A O 1
ATOM 2084 N N . LEU A 1 264 ? -15.405 12.749 11.416 1.00 98.44 264 LEU A N 1
ATOM 2085 C CA . LEU A 1 264 ? -14.826 12.369 12.704 1.00 98.44 264 LEU A CA 1
ATOM 2086 C C . LEU A 1 264 ? -13.291 12.358 12.659 1.00 98.44 264 LEU A C 1
ATOM 2088 O O . LEU A 1 264 ? -12.654 12.925 13.543 1.00 98.44 264 LEU A O 1
ATOM 2092 N N . SER A 1 265 ? -12.690 11.744 11.635 1.00 97.81 265 SER A N 1
ATOM 2093 C CA . SER A 1 265 ? -11.231 11.734 11.463 1.00 97.81 265 SER A CA 1
ATOM 2094 C C . SER A 1 265 ? -10.662 13.152 11.336 1.00 97.81 265 SER A C 1
ATOM 2096 O O . SER A 1 265 ? -9.669 13.472 11.990 1.00 97.81 265 SER A O 1
ATOM 2098 N N . ASP A 1 266 ? -11.306 14.013 10.544 1.00 97.88 266 ASP A N 1
ATOM 2099 C CA . ASP A 1 266 ? -10.899 15.409 10.355 1.00 97.88 266 ASP A CA 1
ATOM 2100 C C . ASP A 1 266 ? -11.000 16.206 11.670 1.0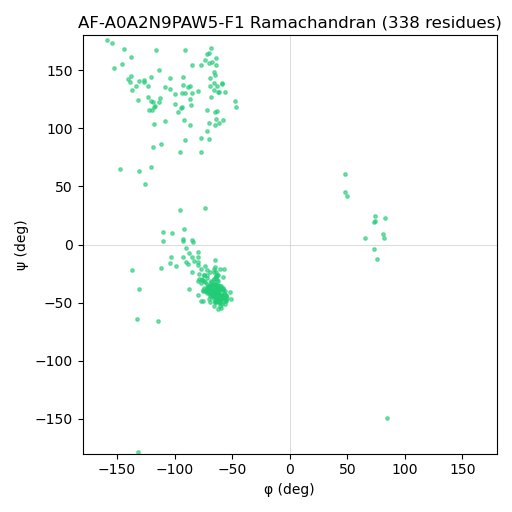0 97.88 266 ASP A C 1
ATOM 2102 O O . ASP A 1 266 ? -10.069 16.932 12.025 1.00 97.88 266 ASP A O 1
ATOM 2106 N N . ASP A 1 267 ? -12.079 16.025 12.440 1.00 98.44 267 ASP A N 1
ATOM 2107 C CA . ASP A 1 267 ? -12.259 16.676 13.745 1.00 98.44 267 ASP A CA 1
ATOM 2108 C C . ASP A 1 267 ? -11.224 16.202 14.779 1.00 98.44 267 ASP A C 1
ATOM 2110 O O . ASP A 1 267 ? -10.697 17.013 15.539 1.00 98.44 267 ASP A O 1
ATOM 2114 N N . ILE A 1 268 ? -10.864 14.912 14.785 1.00 98.44 268 ILE A N 1
ATOM 2115 C CA . ILE A 1 268 ? -9.792 14.383 15.648 1.00 98.44 268 ILE A CA 1
ATOM 2116 C C . ILE A 1 268 ? -8.449 15.048 15.323 1.00 98.44 268 ILE A C 1
ATOM 2118 O O . ILE A 1 268 ? -7.700 15.395 16.239 1.00 98.44 268 ILE A O 1
ATOM 2122 N N . ILE A 1 269 ? -8.137 15.219 14.035 1.00 96.56 269 ILE A N 1
ATOM 2123 C CA . ILE A 1 269 ? -6.883 15.836 13.577 1.00 96.56 269 ILE A CA 1
ATOM 2124 C C . ILE A 1 269 ? -6.837 17.323 13.948 1.00 96.56 269 ILE A C 1
ATOM 2126 O O . ILE A 1 269 ? -5.790 17.814 14.367 1.00 96.56 269 ILE A O 1
ATOM 2130 N N . GLN A 1 270 ? -7.960 18.032 13.817 1.00 97.81 270 GLN A N 1
ATOM 2131 C CA . GLN A 1 270 ? -8.049 19.464 14.115 1.00 97.81 270 GLN A CA 1
ATOM 2132 C C . GLN A 1 270 ? -8.110 19.754 15.620 1.00 97.81 270 GLN A C 1
ATOM 2134 O O . GLN A 1 270 ? -7.563 20.758 16.072 1.00 97.81 270 GLN A O 1
ATOM 2139 N N . ASN A 1 271 ? -8.729 18.866 16.405 1.00 97.75 271 ASN A N 1
ATOM 2140 C CA . ASN A 1 271 ? -8.994 19.067 17.832 1.00 97.75 271 ASN A CA 1
ATOM 2141 C C . ASN A 1 271 ? -8.448 17.926 18.720 1.00 97.75 271 ASN A C 1
ATOM 2143 O O . ASN A 1 271 ? -9.178 17.388 19.559 1.00 97.75 271 ASN A O 1
ATOM 2147 N N . PRO A 1 272 ? -7.159 17.546 18.612 1.00 97.19 272 PRO A N 1
ATOM 2148 C CA . PRO A 1 272 ? -6.626 16.329 19.232 1.00 97.19 272 PRO A CA 1
ATOM 2149 C C . PRO A 1 272 ? -6.704 16.323 20.770 1.00 97.19 272 PRO A C 1
ATOM 2151 O O . PRO A 1 272 ? -6.769 15.262 21.399 1.00 97.19 272 PRO A O 1
ATOM 2154 N N . SER A 1 273 ? -6.704 17.490 21.416 1.00 97.56 273 SER A N 1
ATOM 2155 C CA . SER A 1 273 ? -6.812 17.595 22.878 1.00 97.56 273 SER A CA 1
ATOM 2156 C C . SER A 1 273 ? -8.165 17.127 23.422 1.00 97.56 273 SER A C 1
ATOM 2158 O O . SER A 1 273 ? -8.225 16.700 24.572 1.00 97.56 273 SER A O 1
ATOM 2160 N N . LEU A 1 274 ? -9.225 17.149 22.607 1.00 98.25 274 LEU A N 1
ATOM 2161 C CA . LEU A 1 274 ? -10.571 16.732 23.013 1.00 98.25 274 LEU A CA 1
ATOM 2162 C C . LEU A 1 274 ? -10.750 15.209 23.001 1.00 98.25 274 LEU A C 1
ATOM 2164 O O . LEU A 1 274 ? -11.728 14.704 23.549 1.00 98.25 274 LEU A O 1
ATOM 2168 N N . TYR A 1 275 ? -9.831 14.482 22.364 1.00 98.56 275 TYR A N 1
ATOM 2169 C CA . TYR A 1 275 ? -9.975 13.064 22.058 1.00 98.56 275 TYR A CA 1
ATOM 2170 C C . TYR A 1 275 ? -8.982 12.181 22.814 1.00 98.56 275 TYR A C 1
ATOM 2172 O O . TYR A 1 275 ? -7.841 12.567 23.105 1.00 98.56 275 TYR A O 1
ATOM 2180 N N . ASN A 1 276 ? -9.398 10.941 23.084 1.00 97.94 276 ASN A N 1
ATOM 2181 C CA . ASN A 1 276 ? -8.509 9.936 23.656 1.00 97.94 276 ASN A CA 1
ATOM 2182 C C . ASN A 1 276 ? -7.401 9.498 22.676 1.00 97.94 276 ASN A C 1
ATOM 2184 O O . ASN A 1 276 ? -7.393 9.813 21.486 1.00 97.94 276 ASN A O 1
ATOM 2188 N N . ARG A 1 277 ? -6.420 8.758 23.198 1.00 95.81 277 ARG A N 1
ATOM 2189 C CA . ARG A 1 277 ? -5.265 8.298 22.418 1.00 95.81 277 ARG A CA 1
ATOM 2190 C C . ARG A 1 277 ? -5.647 7.336 21.286 1.00 95.81 277 ARG A C 1
ATOM 2192 O O . ARG A 1 277 ? -5.046 7.407 20.226 1.00 95.81 277 ARG A O 1
ATOM 2199 N N . ILE A 1 278 ? -6.642 6.468 21.488 1.00 95.50 278 ILE A N 1
ATOM 2200 C CA . ILE A 1 278 ? -7.091 5.502 20.467 1.00 95.50 278 ILE A CA 1
ATOM 2201 C C . ILE A 1 278 ? -7.639 6.234 19.236 1.00 95.50 278 ILE A C 1
ATOM 2203 O O . ILE A 1 278 ? -7.310 5.877 18.108 1.00 95.50 278 ILE A O 1
ATOM 2207 N N . ALA A 1 279 ? -8.422 7.293 19.444 1.00 97.06 279 ALA A N 1
ATOM 2208 C CA . ALA A 1 279 ? -8.937 8.120 18.362 1.00 97.06 279 ALA A CA 1
ATOM 2209 C C . ALA A 1 279 ? -7.803 8.753 17.534 1.00 97.06 279 ALA A C 1
ATOM 2211 O O . ALA A 1 279 ? -7.822 8.680 16.307 1.00 97.06 279 ALA A O 1
ATOM 2212 N N . LYS A 1 280 ? -6.808 9.337 18.216 1.00 95.19 280 LYS A N 1
ATOM 2213 C CA . LYS A 1 280 ? -5.701 10.094 17.608 1.00 95.19 280 LYS A CA 1
ATOM 2214 C C . LYS A 1 280 ? -4.633 9.246 16.936 1.00 95.19 280 LYS A C 1
ATOM 2216 O O . LYS A 1 280 ? -4.184 9.572 15.845 1.00 95.19 280 LYS A O 1
ATOM 2221 N N . ASP A 1 281 ? -4.168 8.221 17.637 1.00 92.06 281 ASP A N 1
ATOM 2222 C CA . ASP A 1 281 ? -2.971 7.483 17.241 1.00 92.06 281 ASP A CA 1
ATOM 2223 C C . ASP A 1 281 ? -3.319 6.304 16.325 1.00 92.06 281 ASP A C 1
ATOM 2225 O O . ASP A 1 281 ? -2.417 5.715 15.733 1.00 92.06 281 ASP A O 1
ATOM 2229 N N . ASP A 1 282 ? -4.598 5.920 16.253 1.00 93.94 282 ASP A N 1
ATOM 2230 C CA . ASP A 1 282 ? -5.021 4.676 15.611 1.00 93.94 282 ASP A CA 1
ATOM 2231 C C . ASP A 1 282 ? -6.208 4.875 14.658 1.00 93.94 282 ASP A C 1
ATOM 2233 O O . ASP A 1 282 ? -6.029 4.731 13.451 1.00 93.94 282 ASP A O 1
ATOM 2237 N N . PHE A 1 283 ? -7.392 5.284 15.139 1.00 96.56 283 PHE A N 1
ATOM 2238 C CA . PHE A 1 283 ? -8.560 5.456 14.256 1.00 96.56 283 PHE A CA 1
ATOM 2239 C C . PHE A 1 283 ? -8.310 6.487 13.148 1.00 96.56 283 PHE A C 1
ATOM 2241 O O . PHE A 1 283 ? -8.461 6.162 11.969 1.00 96.56 283 PHE A O 1
ATOM 2248 N N . SER A 1 284 ? -7.908 7.714 13.501 1.00 95.88 284 SER A N 1
ATOM 2249 C CA . SER A 1 284 ? -7.692 8.774 12.508 1.00 95.88 284 SER A CA 1
ATOM 2250 C C . SER A 1 284 ? -6.538 8.433 11.565 1.00 95.88 284 SER A C 1
ATOM 2252 O O . SER A 1 284 ? -6.619 8.725 10.372 1.00 95.88 284 SER A O 1
ATOM 2254 N N . TYR A 1 285 ? -5.497 7.754 12.061 1.00 92.88 285 TYR A N 1
ATOM 2255 C CA . TYR A 1 285 ? -4.401 7.257 11.235 1.00 92.88 285 TYR A CA 1
ATOM 2256 C C . TYR A 1 285 ? -4.902 6.231 10.213 1.00 92.88 285 TYR A C 1
ATOM 2258 O O . TYR A 1 285 ? -4.720 6.439 9.012 1.00 92.88 285 TYR A O 1
ATOM 2266 N N . ASN A 1 286 ? -5.568 5.164 10.667 1.00 94.56 286 ASN A N 1
ATOM 2267 C CA . ASN A 1 286 ? -6.052 4.093 9.796 1.00 94.56 286 ASN A CA 1
ATOM 2268 C C . ASN A 1 286 ? -7.078 4.626 8.789 1.00 94.56 286 ASN A C 1
ATOM 2270 O O . ASN A 1 286 ? -7.000 4.295 7.607 1.00 94.56 286 ASN A O 1
ATOM 2274 N N . TYR A 1 287 ? -7.982 5.518 9.212 1.00 95.19 287 TYR A N 1
ATOM 2275 C CA . TYR A 1 287 ? -8.951 6.150 8.317 1.00 95.19 287 TYR A CA 1
ATOM 2276 C C . TYR A 1 287 ? -8.276 7.051 7.275 1.00 95.19 287 TYR A C 1
ATOM 2278 O O . TYR A 1 287 ? -8.539 6.915 6.082 1.00 95.19 287 TYR A O 1
ATOM 2286 N N . THR A 1 288 ? -7.381 7.947 7.701 1.00 92.50 288 THR A N 1
ATOM 2287 C CA . THR A 1 288 ? -6.724 8.921 6.808 1.00 92.50 288 THR A CA 1
ATOM 2288 C C . THR A 1 288 ? -5.790 8.242 5.816 1.00 92.50 288 THR A C 1
ATOM 2290 O O . THR A 1 288 ? -5.704 8.637 4.657 1.00 92.50 288 THR A O 1
ATOM 2293 N N . LYS A 1 289 ? -5.059 7.221 6.266 1.00 91.25 289 LYS A N 1
ATOM 2294 C CA . LYS A 1 289 ? -4.119 6.472 5.427 1.00 91.25 289 LYS A CA 1
ATOM 2295 C C . LYS A 1 289 ? -4.797 5.348 4.643 1.00 91.25 289 LYS A C 1
ATOM 2297 O O . LYS A 1 289 ? -4.161 4.797 3.746 1.00 91.25 289 LYS A O 1
ATOM 2302 N N . LYS A 1 290 ? -6.060 5.043 4.970 1.00 94.81 290 LYS A N 1
ATOM 2303 C CA . LYS A 1 290 ? -6.852 3.922 4.445 1.00 94.81 290 LYS A CA 1
ATOM 2304 C C . LYS A 1 290 ? -6.074 2.609 4.477 1.00 94.81 290 LYS A C 1
ATOM 2306 O O . LYS A 1 290 ? -6.043 1.866 3.502 1.00 94.81 290 LYS A O 1
ATOM 2311 N N . ILE A 1 291 ? -5.411 2.356 5.604 1.00 93.81 291 ILE A N 1
ATOM 2312 C CA . ILE A 1 291 ? -4.573 1.179 5.830 1.00 93.81 291 ILE A CA 1
ATOM 2313 C C . ILE A 1 291 ? -4.762 0.665 7.256 1.00 93.81 291 ILE A C 1
ATOM 2315 O O . ILE A 1 291 ? -4.881 1.445 8.194 1.00 93.81 291 ILE A O 1
ATOM 2319 N N . ILE A 1 292 ? -4.756 -0.652 7.410 1.00 94.44 292 ILE A N 1
ATOM 2320 C CA . ILE A 1 292 ? -4.689 -1.377 8.675 1.00 94.44 292 ILE A CA 1
ATOM 2321 C C . ILE A 1 292 ? -3.464 -2.281 8.587 1.00 94.44 292 ILE A C 1
ATOM 2323 O O . ILE A 1 292 ? -3.319 -3.051 7.640 1.00 94.44 292 ILE A O 1
ATOM 2327 N N . ASN A 1 293 ? -2.573 -2.191 9.568 1.00 92.94 293 ASN A N 1
ATOM 2328 C CA . ASN A 1 293 ? -1.334 -2.963 9.584 1.00 92.94 293 ASN A CA 1
ATOM 2329 C C . ASN A 1 293 ? -1.421 -4.129 10.573 1.00 92.94 293 ASN A C 1
ATOM 2331 O O . ASN A 1 293 ? -1.942 -3.979 11.676 1.00 92.94 293 ASN A O 1
ATOM 2335 N N . ALA A 1 294 ? -0.815 -5.267 10.226 1.00 89.06 294 ALA A N 1
ATOM 2336 C CA . ALA A 1 294 ? -0.573 -6.372 11.159 1.00 89.06 294 ALA A CA 1
ATOM 2337 C C . ALA A 1 294 ? 0.404 -5.990 12.294 1.00 89.06 294 ALA A C 1
ATOM 2339 O O . ALA A 1 294 ? 0.480 -6.671 13.322 1.00 89.06 294 ALA A O 1
ATOM 2340 N N . LYS A 1 295 ? 1.194 -4.924 12.095 1.00 83.25 295 LYS A N 1
ATOM 2341 C CA . LYS A 1 295 ? 2.112 -4.348 13.083 1.00 83.25 295 LYS A CA 1
ATOM 2342 C C . LYS A 1 295 ? 1.916 -2.823 13.148 1.00 83.25 295 LYS A C 1
ATOM 2344 O O . LYS A 1 295 ? 2.102 -2.167 12.127 1.00 83.25 295 LYS A O 1
ATOM 2349 N N . PRO A 1 296 ? 1.625 -2.228 14.321 1.00 69.56 296 PRO A N 1
ATOM 2350 C CA . PRO A 1 296 ? 1.512 -2.844 15.649 1.00 69.56 296 PRO A CA 1
ATOM 2351 C C . PRO A 1 296 ? 0.236 -3.683 15.834 1.00 69.56 296 PRO A C 1
ATOM 2353 O O . PRO A 1 296 ? -0.751 -3.483 15.142 1.00 69.56 296 PRO A O 1
ATOM 2356 N N . ASP A 1 297 ? 0.257 -4.608 16.800 1.00 67.25 297 ASP A N 1
ATOM 2357 C CA . ASP A 1 297 ? -0.901 -5.445 17.141 1.00 67.25 297 ASP A CA 1
ATOM 2358 C C . ASP A 1 297 ? -1.998 -4.618 17.809 1.00 67.25 297 ASP A C 1
ATOM 2360 O O . ASP A 1 297 ? -1.977 -4.396 19.022 1.00 67.25 297 ASP A O 1
ATOM 2364 N N . LYS A 1 298 ? -2.908 -4.082 17.003 1.00 77.44 298 LYS A N 1
ATOM 2365 C CA . LYS A 1 298 ? -4.063 -3.336 17.503 1.00 77.44 298 LYS A CA 1
ATOM 2366 C C . LYS A 1 298 ? -5.319 -4.193 17.548 1.00 77.44 298 LYS A C 1
ATOM 2368 O O . LYS A 1 298 ? -6.228 -3.849 18.284 1.00 77.44 298 LYS A O 1
ATOM 2373 N N . GLY A 1 299 ? -5.354 -5.313 16.823 1.00 81.94 299 GLY A N 1
ATOM 2374 C CA . GLY A 1 299 ? -6.521 -6.193 16.765 1.00 81.94 299 GLY A CA 1
ATOM 2375 C C . GLY A 1 299 ? -7.686 -5.638 15.943 1.00 81.94 299 GLY A C 1
ATOM 2376 O O . GLY A 1 299 ? -8.803 -6.107 16.118 1.00 81.94 299 GLY A O 1
ATOM 2377 N N . VAL A 1 300 ? -7.447 -4.658 15.055 1.00 89.75 300 VAL A N 1
ATOM 2378 C CA . VAL A 1 300 ? -8.483 -4.135 14.137 1.00 89.75 300 VAL A CA 1
ATOM 2379 C C . VAL A 1 300 ? -9.056 -5.250 13.265 1.00 89.75 300 VAL A C 1
ATOM 2381 O O . VAL A 1 300 ? -10.256 -5.292 13.017 1.00 89.75 300 VAL A O 1
ATOM 2384 N N . VAL A 1 301 ? -8.194 -6.179 12.849 1.00 91.88 301 VAL A N 1
ATOM 2385 C CA . VAL A 1 301 ? -8.587 -7.445 12.233 1.00 91.88 301 VAL A CA 1
ATOM 2386 C C . VAL A 1 301 ? -8.065 -8.573 13.105 1.00 91.88 301 VAL A C 1
ATOM 2388 O O . VAL A 1 301 ? -6.852 -8.724 13.289 1.00 91.88 301 VAL A O 1
ATOM 2391 N N . GLU A 1 302 ? -8.991 -9.342 13.667 1.00 92.00 302 GLU A N 1
ATOM 2392 C CA . GLU A 1 302 ? -8.674 -10.507 14.483 1.00 92.00 302 GLU A CA 1
ATOM 2393 C C . GLU A 1 302 ? -7.856 -11.521 13.667 1.00 92.00 302 GLU A C 1
ATOM 2395 O O . GLU A 1 302 ? -8.088 -11.722 12.481 1.00 92.00 302 GLU A O 1
ATOM 2400 N N . GLY A 1 303 ? -6.829 -12.120 14.272 1.00 93.25 303 GLY A N 1
ATOM 2401 C CA . GLY A 1 303 ? -5.984 -13.118 13.604 1.00 93.25 303 GLY A CA 1
ATOM 2402 C C . GLY A 1 303 ? -4.957 -12.578 12.594 1.00 93.25 303 GLY A C 1
ATOM 2403 O O . GLY A 1 303 ? -4.029 -13.313 12.256 1.00 93.25 303 GLY A O 1
ATOM 2404 N N . LEU A 1 304 ? -5.013 -11.306 12.173 1.00 95.12 304 LEU A N 1
ATOM 2405 C CA . LEU A 1 304 ? -4.097 -10.753 11.156 1.00 95.12 304 LEU A CA 1
ATOM 2406 C C . LEU A 1 304 ? -2.614 -10.854 11.547 1.00 95.12 304 LEU A C 1
ATOM 2408 O O . LEU A 1 304 ? -1.765 -11.238 10.740 1.00 95.12 304 LEU A O 1
ATOM 2412 N N . LYS A 1 305 ? -2.279 -10.549 12.803 1.00 94.50 305 LYS A N 1
ATOM 2413 C CA . LYS A 1 305 ? -0.905 -10.706 13.296 1.00 94.50 305 LYS A CA 1
ATOM 2414 C C . LYS A 1 305 ? -0.479 -12.169 13.361 1.00 94.50 305 LYS A C 1
ATOM 2416 O O . LYS A 1 305 ? 0.671 -12.468 13.037 1.00 94.50 305 LYS A O 1
ATOM 2421 N N . SER A 1 306 ? -1.376 -13.058 13.782 1.00 95.19 306 SER A N 1
ATOM 2422 C CA . SER A 1 306 ? -1.111 -14.498 13.827 1.00 95.19 306 SER A CA 1
ATOM 2423 C C . SER A 1 306 ? -0.807 -15.022 12.428 1.00 95.19 306 SER A C 1
ATOM 2425 O O . SER A 1 306 ? 0.223 -15.660 12.247 1.00 95.19 306 SER A O 1
ATOM 2427 N N . LEU A 1 307 ? -1.605 -14.633 11.428 1.00 96.44 307 LEU A N 1
ATOM 2428 C CA . LEU A 1 307 ? -1.342 -14.931 10.021 1.00 96.44 307 LEU A CA 1
ATOM 2429 C C . LEU A 1 307 ? 0.036 -14.428 9.578 1.00 96.44 307 LEU A C 1
ATOM 2431 O O . LEU A 1 307 ? 0.831 -15.203 9.049 1.00 96.44 307 LEU A O 1
ATOM 2435 N N . LYS A 1 308 ? 0.354 -13.152 9.834 1.00 96.31 308 LYS A N 1
ATOM 2436 C CA . LYS A 1 308 ? 1.665 -12.580 9.488 1.00 96.31 308 LYS A CA 1
ATOM 2437 C C . LYS A 1 308 ? 2.809 -13.383 10.107 1.00 96.31 308 LYS A C 1
ATOM 2439 O O . LYS A 1 308 ? 3.812 -13.639 9.446 1.00 96.31 308 LYS A O 1
ATOM 2444 N N . ASN A 1 309 ? 2.669 -13.781 11.370 1.00 95.69 309 ASN A N 1
ATOM 2445 C CA . ASN A 1 309 ? 3.683 -14.568 12.065 1.00 95.69 309 ASN A CA 1
ATOM 2446 C C . ASN A 1 309 ? 3.814 -15.981 11.480 1.00 95.69 309 ASN A C 1
ATOM 2448 O O . ASN A 1 309 ? 4.938 -16.426 11.275 1.00 95.69 309 ASN A O 1
ATOM 2452 N N . SER A 1 310 ? 2.707 -16.658 11.164 1.00 97.06 310 SER A N 1
ATOM 2453 C CA . SER A 1 310 ? 2.731 -17.973 10.508 1.00 97.06 310 SER A CA 1
ATOM 2454 C C . SER A 1 310 ? 3.419 -17.915 9.146 1.00 97.06 310 SER A C 1
ATOM 2456 O O . SER A 1 310 ? 4.294 -18.729 8.868 1.00 97.06 310 SER A O 1
ATOM 2458 N N . ILE A 1 311 ? 3.108 -16.902 8.333 1.00 97.62 311 ILE A N 1
ATOM 2459 C CA . ILE A 1 311 ? 3.779 -16.676 7.047 1.00 97.62 311 ILE A CA 1
ATOM 2460 C C . ILE A 1 311 ? 5.283 -16.431 7.242 1.00 97.62 311 ILE A C 1
ATOM 2462 O O . ILE A 1 311 ? 6.094 -17.036 6.547 1.00 97.62 311 ILE A O 1
ATOM 2466 N N . GLN A 1 312 ? 5.681 -15.602 8.212 1.00 96.31 312 GLN A N 1
ATOM 2467 C CA . GLN A 1 312 ? 7.098 -15.365 8.508 1.00 96.31 312 GLN A CA 1
ATOM 2468 C C . GLN A 1 312 ? 7.828 -16.636 8.979 1.00 96.31 312 GLN A C 1
ATOM 2470 O O . GLN A 1 312 ? 9.007 -16.805 8.677 1.00 96.31 312 GLN A O 1
ATOM 2475 N N . ILE A 1 313 ? 7.152 -17.523 9.715 1.00 97.38 313 ILE A N 1
ATOM 2476 C CA . ILE A 1 313 ? 7.714 -18.808 10.161 1.00 97.38 313 ILE A CA 1
ATOM 2477 C C . ILE A 1 313 ? 7.907 -19.756 8.974 1.00 97.38 313 ILE A C 1
ATOM 2479 O O . ILE A 1 313 ? 8.964 -20.374 8.862 1.00 97.38 313 ILE A O 1
ATOM 2483 N N . ASN A 1 314 ? 6.919 -19.847 8.082 1.00 97.62 314 ASN A N 1
ATOM 2484 C CA . ASN A 1 314 ? 6.963 -20.739 6.919 1.00 97.62 314 ASN A CA 1
ATOM 2485 C C . ASN A 1 314 ? 7.945 -20.247 5.841 1.00 97.62 314 ASN A C 1
ATOM 2487 O O . ASN A 1 314 ? 8.527 -21.053 5.117 1.00 97.62 314 ASN A O 1
ATOM 2491 N N . TYR A 1 315 ? 8.154 -18.930 5.751 1.00 97.81 315 TYR A N 1
ATOM 2492 C CA . TYR A 1 315 ? 8.976 -18.286 4.725 1.00 97.81 315 TYR A CA 1
ATOM 2493 C C . TYR A 1 315 ? 9.989 -17.295 5.332 1.00 97.81 315 TYR A C 1
ATOM 2495 O O . TYR A 1 315 ? 9.936 -16.090 5.056 1.00 97.81 315 TYR A O 1
ATOM 2503 N N . PRO A 1 316 ? 10.945 -17.767 6.155 1.00 96.56 316 PRO A N 1
ATOM 2504 C CA . PRO A 1 316 ? 11.814 -16.889 6.936 1.00 96.56 316 PRO A CA 1
ATOM 2505 C C . PRO A 1 316 ? 12.713 -15.999 6.070 1.00 96.56 316 PRO A C 1
ATOM 2507 O O . PRO A 1 316 ? 13.008 -14.868 6.456 1.00 96.56 316 PRO A O 1
ATOM 2510 N N . ASN A 1 317 ? 13.096 -16.469 4.876 1.00 95.25 317 ASN A N 1
ATOM 2511 C CA . ASN A 1 317 ? 13.911 -15.722 3.916 1.00 95.25 317 ASN A CA 1
ATOM 2512 C C . ASN A 1 317 ? 13.219 -14.461 3.378 1.00 95.25 317 ASN A C 1
ATOM 2514 O O . ASN A 1 317 ? 13.903 -13.538 2.935 1.00 95.25 317 ASN A O 1
ATOM 2518 N N . LEU A 1 318 ? 11.883 -14.404 3.411 1.00 97.00 318 LEU A N 1
ATOM 2519 C CA . LEU A 1 318 ? 11.134 -13.271 2.871 1.00 97.00 318 LEU A CA 1
ATOM 2520 C C . LEU A 1 318 ? 11.216 -12.035 3.773 1.00 97.00 318 LEU A C 1
ATOM 2522 O O . LEU A 1 318 ? 11.149 -10.924 3.253 1.00 97.00 318 LEU A O 1
ATOM 2526 N N . ASN A 1 319 ? 11.431 -12.217 5.083 1.00 96.31 319 ASN A N 1
ATOM 2527 C CA . ASN A 1 319 ? 11.367 -11.149 6.089 1.00 96.31 319 ASN A CA 1
ATOM 2528 C C . ASN A 1 319 ? 10.088 -10.299 5.925 1.00 96.31 319 ASN A C 1
ATOM 2530 O O . ASN A 1 319 ? 10.132 -9.108 5.628 1.00 96.31 319 ASN A O 1
ATOM 2534 N N . VAL A 1 320 ? 8.930 -10.944 6.049 1.00 95.06 320 VAL A N 1
ATOM 2535 C CA . VAL A 1 320 ? 7.614 -10.305 6.036 1.00 95.06 320 VAL A CA 1
ATOM 2536 C C . VAL A 1 320 ? 7.427 -9.528 7.337 1.00 95.06 320 VAL A C 1
ATOM 2538 O O . VAL A 1 320 ? 7.038 -10.068 8.376 1.00 95.06 320 VAL A O 1
ATOM 2541 N N . GLU A 1 321 ? 7.684 -8.224 7.286 1.00 91.88 321 GLU A N 1
ATOM 2542 C CA . GLU A 1 321 ? 7.540 -7.358 8.459 1.00 91.88 321 GLU A CA 1
ATOM 2543 C C . GLU A 1 321 ? 6.072 -7.036 8.774 1.00 91.88 321 GLU A C 1
ATOM 2545 O O . GLU A 1 321 ? 5.703 -6.848 9.944 1.00 91.88 321 GLU A O 1
ATOM 2550 N N . ASN A 1 322 ? 5.229 -6.992 7.739 1.00 93.31 322 ASN A N 1
ATOM 2551 C CA . ASN A 1 322 ? 3.842 -6.561 7.826 1.00 93.31 322 ASN A CA 1
ATOM 2552 C C . ASN A 1 322 ? 2.957 -7.202 6.741 1.00 93.31 322 ASN A C 1
ATOM 2554 O O . ASN A 1 322 ? 3.415 -7.497 5.641 1.00 93.31 322 ASN A O 1
ATOM 2558 N N . ILE A 1 323 ? 1.669 -7.350 7.056 1.00 95.06 323 ILE A N 1
ATOM 2559 C CA . ILE A 1 323 ? 0.592 -7.534 6.078 1.00 95.06 323 ILE A CA 1
ATOM 2560 C C . ILE A 1 323 ? -0.337 -6.337 6.259 1.00 95.06 323 ILE A C 1
ATOM 2562 O O . ILE A 1 323 ? -0.872 -6.134 7.352 1.00 95.06 323 ILE A O 1
ATOM 2566 N N . ALA A 1 324 ? -0.490 -5.534 5.212 1.00 95.19 324 ALA A N 1
ATOM 2567 C CA . ALA A 1 324 ? -1.404 -4.405 5.195 1.00 95.19 324 ALA A CA 1
ATOM 2568 C C . ALA A 1 324 ? -2.765 -4.813 4.619 1.00 95.19 324 ALA A C 1
ATOM 2570 O O . ALA A 1 324 ? -2.843 -5.593 3.675 1.00 95.19 324 ALA A O 1
ATOM 2571 N N . ILE A 1 325 ? -3.839 -4.241 5.149 1.00 95.69 325 ILE A N 1
ATOM 2572 C CA . ILE A 1 325 ? -5.170 -4.240 4.541 1.00 95.69 325 ILE A CA 1
ATOM 2573 C C . ILE A 1 325 ? -5.473 -2.791 4.186 1.00 95.69 325 ILE A C 1
ATOM 2575 O O . ILE A 1 325 ? -5.422 -1.935 5.065 1.00 95.69 325 ILE A O 1
ATOM 2579 N N . GLN A 1 326 ? -5.751 -2.494 2.923 1.00 95.44 326 GLN A N 1
ATOM 2580 C CA . GLN A 1 326 ? -5.956 -1.120 2.461 1.00 95.44 326 GLN A CA 1
ATOM 2581 C C . GLN A 1 326 ? -7.025 -1.030 1.375 1.00 95.44 326 GLN A C 1
ATOM 2583 O O . GLN A 1 326 ? -7.453 -2.045 0.832 1.00 95.44 326 GLN A O 1
ATOM 2588 N N . THR A 1 327 ? -7.468 0.180 1.051 1.00 94.38 327 THR A N 1
ATOM 2589 C CA . THR A 1 327 ? -8.354 0.429 -0.098 1.00 94.38 327 THR A CA 1
ATOM 2590 C C . THR A 1 327 ? -7.531 0.738 -1.355 1.00 94.38 327 THR A C 1
ATOM 2592 O O . THR A 1 327 ? -6.339 1.033 -1.262 1.00 94.38 327 THR A O 1
ATOM 2595 N N . GLN A 1 328 ? -8.159 0.727 -2.540 1.00 88.31 328 GLN A N 1
ATOM 2596 C CA . GLN A 1 328 ? -7.517 1.193 -3.789 1.00 88.31 328 GLN A CA 1
ATOM 2597 C C . GLN A 1 328 ? -7.097 2.675 -3.745 1.00 88.31 328 GLN A C 1
ATOM 2599 O O . GLN A 1 328 ? -6.260 3.120 -4.519 1.00 88.31 328 GLN A O 1
ATOM 2604 N N . SER A 1 329 ? -7.702 3.451 -2.846 1.00 81.31 329 SER A N 1
ATOM 2605 C CA . SER A 1 329 ? -7.393 4.860 -2.591 1.00 81.31 329 SER A CA 1
ATOM 2606 C C . SER A 1 329 ? -6.360 5.054 -1.471 1.00 81.31 329 SER A C 1
ATOM 2608 O O . SER A 1 329 ? -6.059 6.190 -1.098 1.00 81.31 329 SER A O 1
ATOM 2610 N N . GLY A 1 330 ? -5.818 3.966 -0.913 1.00 83.69 330 GLY A N 1
ATOM 2611 C CA . GLY A 1 330 ? -4.826 4.016 0.152 1.00 83.69 330 GLY A CA 1
ATOM 2612 C C . GLY A 1 330 ? -3.517 4.649 -0.294 1.00 83.69 330 GLY A C 1
ATOM 2613 O O . GLY A 1 330 ? -3.062 4.469 -1.419 1.00 83.69 330 GLY A O 1
ATOM 2614 N N . VAL A 1 331 ? -2.860 5.370 0.618 1.00 80.38 331 VAL A N 1
ATOM 2615 C CA . VAL A 1 331 ? -1.618 6.104 0.295 1.00 80.38 331 VAL A CA 1
ATOM 2616 C C . VAL A 1 331 ? -0.446 5.188 -0.087 1.00 80.38 331 VAL A C 1
ATOM 2618 O O . VAL A 1 331 ? 0.575 5.666 -0.581 1.00 80.38 331 VAL A O 1
ATOM 2621 N N . PHE A 1 332 ? -0.578 3.886 0.177 1.00 79.25 332 PHE A N 1
ATOM 2622 C CA . PHE A 1 332 ? 0.386 2.848 -0.173 1.00 79.25 332 PHE A CA 1
ATOM 2623 C C . PHE A 1 332 ? -0.131 1.912 -1.279 1.00 79.25 332 PHE A C 1
ATOM 2625 O O . PHE A 1 332 ? 0.516 0.906 -1.578 1.00 79.25 332 PHE A O 1
ATOM 2632 N N . ASP A 1 333 ? -1.244 2.242 -1.944 1.00 86.81 333 ASP A N 1
ATOM 2633 C CA . ASP A 1 333 ? -1.583 1.638 -3.232 1.00 86.81 333 ASP A CA 1
ATOM 2634 C C . ASP A 1 333 ? -0.725 2.273 -4.341 1.00 86.81 333 ASP A C 1
ATOM 2636 O O . ASP A 1 333 ? -1.142 3.187 -5.049 1.00 86.81 333 ASP A O 1
ATOM 2640 N N . LEU A 1 334 ? 0.524 1.815 -4.439 1.00 90.56 334 LEU A N 1
ATOM 2641 C CA . LEU A 1 334 ? 1.502 2.284 -5.415 1.00 90.56 334 LEU A CA 1
ATOM 2642 C C . LEU A 1 334 ? 1.989 1.137 -6.301 1.00 90.56 334 LEU A C 1
ATOM 2644 O O . LEU A 1 334 ? 2.178 0.001 -5.845 1.00 90.56 334 LEU A O 1
ATOM 2648 N N . LYS A 1 335 ? 2.243 1.453 -7.571 1.00 93.06 335 LYS A N 1
ATOM 2649 C CA . LYS A 1 335 ? 2.909 0.577 -8.538 1.00 93.06 335 LYS A CA 1
ATOM 2650 C C . LYS A 1 335 ? 4.445 0.698 -8.422 1.00 93.06 335 LYS A C 1
ATOM 2652 O O . LYS A 1 335 ? 4.963 1.734 -8.013 1.00 93.06 335 LYS A O 1
ATOM 2657 N N . PRO A 1 336 ? 5.207 -0.337 -8.813 1.00 93.81 336 PRO A N 1
ATOM 2658 C CA . PRO A 1 336 ? 4.735 -1.621 -9.306 1.00 93.81 336 PRO A CA 1
ATOM 2659 C C . PRO A 1 336 ? 4.233 -2.523 -8.180 1.00 93.81 336 PRO A C 1
ATOM 2661 O O . PRO A 1 336 ? 4.692 -2.452 -7.041 1.00 93.81 336 PRO A O 1
ATOM 2664 N N . TYR A 1 337 ? 3.337 -3.430 -8.548 1.00 94.25 337 TYR A N 1
ATOM 2665 C CA . TYR A 1 337 ? 2.934 -4.550 -7.715 1.00 94.25 337 TYR A CA 1
ATOM 2666 C C . TYR A 1 337 ? 2.812 -5.821 -8.554 1.00 94.25 337 TYR A C 1
ATOM 2668 O O . TYR A 1 337 ? 2.680 -5.761 -9.780 1.00 94.25 337 TYR A O 1
ATOM 2676 N N . ILE A 1 338 ? 2.834 -6.974 -7.889 1.00 93.56 338 ILE A N 1
ATOM 2677 C CA . ILE A 1 338 ? 2.394 -8.249 -8.466 1.00 93.56 338 ILE A CA 1
ATOM 2678 C C . ILE A 1 338 ? 1.139 -8.681 -7.725 1.00 93.56 338 ILE A C 1
ATOM 2680 O O . ILE A 1 338 ? 1.145 -8.771 -6.499 1.00 93.56 338 ILE A O 1
ATOM 2684 N N . LYS A 1 339 ? 0.074 -8.956 -8.478 1.00 92.81 339 LYS A N 1
ATOM 2685 C CA . LYS A 1 339 ? -1.168 -9.503 -7.938 1.00 92.81 339 LYS A CA 1
ATOM 2686 C C . LYS A 1 339 ? -1.024 -11.011 -7.714 1.00 92.81 339 LYS A C 1
ATOM 2688 O O . LYS A 1 339 ? -0.554 -11.721 -8.603 1.00 92.81 339 LYS A O 1
ATOM 2693 N N . LEU A 1 340 ? -1.430 -11.478 -6.537 1.00 90.81 340 LEU A N 1
ATOM 2694 C CA . LEU A 1 340 ? -1.414 -12.876 -6.115 1.00 90.81 340 LEU A CA 1
ATOM 2695 C C . LEU A 1 340 ? -2.706 -13.584 -6.513 1.00 90.81 340 LEU A C 1
ATOM 2697 O O . LEU A 1 340 ? -3.821 -13.201 -6.098 1.00 90.81 340 LEU A O 1
#

Mean predicted aligned error: 14.29 Å

Radius of gyration: 31.88 Å; Cα contacts (8 Å, |Δi|>4): 375; chains: 1; bounding box: 59×90×63 Å